Protein AF-A0AAU5IY25-F1 (afdb_monomer_lite)

Radius of gyration: 36.84 Å; chains: 1; bounding box: 106×82×82 Å

pLDDT: mean 76.7, std 17.57, range [37.53, 97.38]

Secondary structure (DSSP, 8-state):
-HHHHHHHHHHHHHHHHHHHHHHHHHHHHHHH-HHHHHHHHIIIIIHHHHHHHHHHHHHHTTPPPPHHHHHHHHHHHHHHHHHHHHH-SSHHHHHHHHHHHHHHHHHHHHHHHHHHHHHHHHHS--HHHHHHHHHHHHHHHHHHHHHHH-S-HHHHHHHHHHHHHHHTTTTTT-HHHHHHHHHHHHHHHHHHHHHHHHHHHHS--------------PPPPPPTTSS-S-------PPPPTT------------------------------PPPHHHHHHHHHHTT---HHHHHHHHHHHHT--TT-HHHHHHHHHHHHHHHHHHHHHHTS------

Sequence (338 aa):
MQRGVLITAIVPMIAVGAAGGVGTYTNISGKYGSGTAVGALAAGEGATAVLALVLLVTTLLGQSAPLLVRAGLWALPAAAAAMGATAATGIGQALVYGLTPMAITASAEGIAFLSRRVVIHQEGRDVEAEARSAAIVRDLAYHQARAASHPDKKVRARSVKKSWKLARHVGTGDVRLGADLMDIQRERIGAGANAALSQMFGGTSDLPALTSATTRPALPAASADDVMDSRAQESTIPADGNGRPTDTGSDQAEEGQNIRPDLQVVRTEPKKKRSMRADVFGMVADGVQDVRTVLDAIATRHNRDVDDPATKSTVTKYFREAKADAQQTESAPVGQYL

Foldseek 3Di:
DVVVVVCVVVVVVVVVLVVVLVVQQVVCCVPPNNVVSVVVSCVQVVQLVVLLVQLLVCLLVLHARDPVSLVCNPVSLQVQLVVQLVPDPDDVSNCCRNVVSVVSSVVSVVSSVVSNVVCCVVVVDRSNVVVVLVVLVVLLVVLVVCLVPPPDPVSNVVSVVVNVVSVVCRCPPPPVVVVVVVVVVVVVVVVVVVVVVCVVPPPDDDDPPPPPPPDDDDDPDDPPPPPPPPPDPPDPDDDDPDDDDDDDPPDDDDDDDPPDPDDDPPDDPPDPQDDLLVQLLVCVVVPDPDLLVSLVVSCVSVVHDSPDPVSSVVSVVSNVVSVVVVVVVVPPPPPPPD

Structure (mmCIF, N/CA/C/O backbone):
data_AF-A0AAU5IY25-F1
#
_entry.id   AF-A0AAU5IY25-F1
#
loop_
_atom_site.group_PDB
_atom_site.id
_atom_site.type_symbol
_atom_site.label_atom_id
_atom_site.label_alt_id
_atom_site.label_comp_id
_atom_site.label_asym_id
_atom_site.label_entity_id
_atom_site.label_seq_id
_atom_site.pdbx_PDB_ins_code
_atom_site.Cartn_x
_atom_site.Cartn_y
_atom_site.Cartn_z
_atom_site.occupancy
_atom_site.B_iso_or_equiv
_atom_site.auth_seq_id
_atom_site.auth_comp_id
_atom_site.auth_asym_id
_atom_site.auth_atom_id
_atom_site.pdbx_PDB_model_num
ATOM 1 N N . MET A 1 1 ? -3.926 -33.313 11.690 1.00 58.88 1 MET A N 1
ATOM 2 C CA . MET A 1 1 ? -3.293 -32.350 12.625 1.00 58.88 1 MET A CA 1
ATOM 3 C C . MET A 1 1 ? -3.666 -30.894 12.339 1.00 58.88 1 MET A C 1
ATOM 5 O O . MET A 1 1 ? -4.105 -30.221 13.258 1.00 58.88 1 MET A O 1
ATOM 9 N N . GLN A 1 2 ? -3.588 -30.416 11.093 1.00 59.59 2 GLN A N 1
ATOM 10 C CA . GLN A 1 2 ? -3.816 -29.004 10.724 1.00 59.59 2 GLN A CA 1
ATOM 11 C C . GLN A 1 2 ? -5.181 -28.419 11.154 1.00 59.59 2 GLN A C 1
ATOM 13 O O . GLN A 1 2 ? -5.226 -27.339 11.730 1.00 59.59 2 GLN A O 1
ATOM 18 N N . ARG A 1 3 ? -6.288 -29.157 10.963 1.00 67.38 3 ARG A N 1
ATOM 19 C CA . ARG A 1 3 ? -7.634 -28.732 11.412 1.00 67.38 3 ARG A CA 1
ATOM 20 C C . ARG A 1 3 ? -7.738 -28.574 12.933 1.00 67.38 3 ARG A C 1
ATOM 22 O O . ARG A 1 3 ? -8.387 -27.650 13.399 1.00 67.38 3 ARG A O 1
ATOM 29 N N . GLY A 1 4 ? -7.073 -29.447 13.693 1.00 69.44 4 GLY A N 1
ATOM 30 C CA . GLY A 1 4 ? -7.058 -29.383 15.157 1.00 69.44 4 GLY A CA 1
ATOM 31 C C . GLY A 1 4 ? -6.351 -28.129 15.665 1.00 69.44 4 GLY A C 1
ATOM 32 O O . GLY A 1 4 ? -6.899 -27.444 16.516 1.00 69.44 4 GLY A O 1
ATOM 33 N N . VAL A 1 5 ? -5.200 -27.789 15.070 1.00 70.06 5 VAL A N 1
ATOM 34 C CA . VAL A 1 5 ? -4.442 -26.560 15.375 1.00 70.06 5 VAL A CA 1
ATOM 35 C C . VAL A 1 5 ? -5.239 -25.303 15.015 1.00 70.06 5 VAL A C 1
ATOM 37 O O . VAL A 1 5 ? -5.218 -24.323 15.753 1.00 70.06 5 VAL A O 1
ATOM 40 N N . LEU A 1 6 ? -5.970 -25.330 13.896 1.00 66.69 6 LEU A N 1
ATOM 41 C CA . LEU A 1 6 ? -6.803 -24.201 13.485 1.00 66.69 6 LEU A CA 1
ATOM 42 C C . LEU A 1 6 ? -7.942 -23.955 14.484 1.00 66.69 6 LEU A C 1
ATOM 44 O O . LEU A 1 6 ? -8.176 -22.824 14.894 1.00 66.69 6 LEU A O 1
ATOM 48 N N . ILE A 1 7 ? -8.623 -25.022 14.911 1.00 73.81 7 ILE A N 1
ATOM 49 C CA . ILE A 1 7 ? -9.723 -24.936 15.878 1.00 73.81 7 ILE A CA 1
ATOM 50 C C . ILE A 1 7 ? -9.210 -24.443 17.235 1.00 73.81 7 ILE A C 1
ATOM 52 O O . ILE A 1 7 ? -9.799 -23.525 17.803 1.00 73.81 7 ILE A O 1
ATOM 56 N N . THR A 1 8 ? -8.094 -24.982 17.740 1.00 75.44 8 THR A N 1
ATOM 57 C CA . THR A 1 8 ? -7.518 -24.522 19.016 1.00 75.44 8 THR A CA 1
ATOM 58 C C . THR A 1 8 ? -6.997 -23.088 18.964 1.00 75.44 8 THR A C 1
ATOM 60 O O . THR A 1 8 ? -6.958 -22.444 20.006 1.00 75.44 8 THR A O 1
ATOM 63 N N . ALA A 1 9 ? -6.646 -22.559 17.788 1.00 68.56 9 ALA A N 1
ATOM 64 C CA . ALA A 1 9 ? -6.284 -21.151 17.620 1.00 68.56 9 ALA A CA 1
ATOM 65 C C . ALA A 1 9 ? -7.509 -20.221 17.519 1.00 68.56 9 ALA A C 1
ATOM 67 O O . ALA A 1 9 ? -7.498 -19.124 18.074 1.00 68.56 9 ALA A O 1
ATOM 68 N N . ILE A 1 10 ? -8.575 -20.651 16.836 1.00 70.44 10 ILE A N 1
ATOM 69 C CA . ILE A 1 10 ? -9.764 -19.822 16.578 1.00 70.44 10 ILE A CA 1
ATOM 70 C C . ILE A 1 10 ? -10.656 -19.702 17.818 1.00 70.44 10 ILE A C 1
ATOM 72 O O . ILE A 1 10 ? -11.161 -18.618 18.111 1.00 70.44 10 ILE A O 1
ATOM 76 N N . VAL A 1 11 ? -10.851 -20.793 18.564 1.00 76.19 11 VAL A N 1
ATOM 77 C CA . VAL A 1 11 ? -11.785 -20.829 19.704 1.00 76.19 11 VAL A CA 1
ATOM 78 C C . VAL A 1 11 ? -11.451 -19.787 20.787 1.00 76.19 11 VAL A C 1
ATOM 80 O O . VAL A 1 11 ? -12.356 -19.037 21.159 1.00 76.19 11 VAL A O 1
ATOM 83 N N . PRO A 1 12 ? -10.195 -19.650 21.262 1.00 76.38 12 PRO A N 1
ATOM 84 C CA . PRO A 1 12 ? -9.836 -18.604 22.221 1.00 76.38 12 PRO A CA 1
ATOM 85 C C . PRO A 1 12 ? -10.102 -17.197 21.683 1.00 76.38 12 PRO A C 1
ATOM 87 O O . PRO A 1 12 ? -10.514 -16.315 22.428 1.00 76.38 12 PRO A O 1
ATOM 90 N N . MET A 1 13 ? -9.911 -16.991 20.380 1.00 70.69 13 MET A N 1
ATOM 91 C CA . MET A 1 13 ? -10.095 -15.692 19.743 1.00 70.69 13 MET A CA 1
ATOM 92 C C . MET A 1 13 ? -11.564 -15.273 19.693 1.00 70.69 13 MET A C 1
ATOM 94 O O . MET A 1 13 ? -11.893 -14.137 20.030 1.00 70.69 13 MET A O 1
ATOM 98 N N . ILE A 1 14 ? -12.451 -16.211 19.346 1.00 75.31 14 ILE A N 1
ATOM 99 C CA . ILE A 1 14 ? -13.902 -15.996 19.397 1.00 75.31 14 ILE A CA 1
ATOM 100 C C . ILE A 1 14 ? -14.346 -15.739 20.840 1.00 75.31 14 ILE A C 1
ATOM 102 O O . ILE A 1 14 ? -15.120 -14.817 21.083 1.00 75.31 14 ILE A O 1
ATOM 106 N N . ALA A 1 15 ? -13.833 -16.514 21.801 1.00 74.06 15 ALA A N 1
ATOM 107 C CA . ALA A 1 15 ? -14.181 -16.356 23.211 1.00 74.06 15 ALA A CA 1
ATOM 108 C C . ALA A 1 15 ? -13.780 -14.976 23.757 1.00 74.06 15 ALA A C 1
ATOM 110 O O . ALA A 1 15 ? -14.588 -14.316 24.407 1.00 74.06 15 ALA A O 1
ATOM 111 N N . VAL A 1 16 ? -12.565 -14.510 23.450 1.00 76.50 16 VAL A N 1
ATOM 112 C CA . VAL A 1 16 ? -12.088 -13.177 23.851 1.00 76.50 16 VAL A CA 1
ATOM 113 C C . VAL A 1 16 ? -12.892 -12.073 23.164 1.00 76.50 16 VAL A C 1
ATOM 115 O O . VAL A 1 16 ? -13.282 -11.118 23.830 1.00 76.50 16 VAL A O 1
ATOM 118 N N . GLY A 1 17 ? -13.195 -12.211 21.868 1.00 72.69 17 GLY A N 1
ATOM 119 C CA . GLY A 1 17 ? -14.029 -11.247 21.143 1.00 72.69 17 GLY A CA 1
ATOM 120 C C . GLY A 1 17 ? -15.443 -11.137 21.722 1.00 72.69 17 GLY A C 1
ATOM 121 O O . GLY A 1 17 ? -15.928 -10.035 21.963 1.00 72.69 17 GLY A O 1
ATOM 122 N N . ALA A 1 18 ? -16.080 -12.272 22.023 1.00 75.56 18 ALA A N 1
ATOM 123 C CA . ALA A 1 18 ? -17.404 -12.309 22.639 1.00 75.56 18 ALA A CA 1
ATOM 124 C C . ALA A 1 18 ? -17.397 -11.717 24.058 1.00 75.56 18 ALA A C 1
ATOM 126 O O . ALA A 1 18 ? -18.268 -10.917 24.397 1.00 75.56 18 ALA A O 1
ATOM 127 N N . ALA A 1 19 ? -16.397 -12.062 24.876 1.00 76.75 19 ALA A N 1
ATOM 128 C CA . ALA A 1 19 ? -16.239 -11.492 26.212 1.00 76.75 19 ALA A CA 1
ATOM 129 C C . ALA A 1 19 ? -16.008 -9.970 26.163 1.00 76.75 19 ALA A C 1
ATOM 131 O O . ALA A 1 19 ? -16.598 -9.236 26.956 1.00 76.75 19 ALA A O 1
ATOM 132 N N . GLY A 1 20 ? -15.206 -9.497 25.202 1.00 74.25 20 GLY A N 1
ATOM 133 C CA . GLY A 1 20 ? -14.983 -8.075 24.943 1.00 74.25 20 GLY A CA 1
ATOM 134 C C . GLY A 1 20 ? -16.279 -7.341 24.603 1.00 74.25 20 GLY A C 1
ATOM 135 O O . GLY A 1 20 ? -16.617 -6.373 25.280 1.00 74.25 20 GLY A O 1
ATOM 136 N N . GLY A 1 21 ? -17.059 -7.863 23.651 1.00 75.44 21 GLY A N 1
ATOM 137 C CA . GLY A 1 21 ? -18.325 -7.245 23.246 1.00 75.44 21 GLY A CA 1
ATOM 138 C C . GLY A 1 21 ? -19.373 -7.204 24.360 1.00 75.44 21 GLY A C 1
ATOM 139 O O . GLY A 1 21 ? -20.069 -6.201 24.525 1.00 75.44 21 GLY A O 1
ATOM 140 N N . VAL A 1 22 ? -19.442 -8.244 25.200 1.00 78.81 22 VAL A N 1
ATOM 141 C CA . VAL A 1 22 ? -20.283 -8.235 26.411 1.00 78.81 22 VAL A CA 1
ATOM 142 C C . VAL A 1 22 ? -19.804 -7.170 27.406 1.00 78.81 22 VAL A C 1
ATOM 144 O O . VAL A 1 22 ? -20.620 -6.445 27.982 1.00 78.81 22 VAL A O 1
ATOM 147 N N . GLY A 1 23 ? -18.490 -7.026 27.588 1.00 76.06 23 GLY A N 1
ATOM 148 C CA . GLY A 1 23 ? -17.895 -5.987 28.432 1.00 76.06 23 GLY A CA 1
ATOM 149 C C . GLY A 1 23 ? -18.220 -4.570 27.951 1.00 76.06 23 GLY A C 1
ATOM 150 O O . GLY A 1 23 ? -18.659 -3.729 28.737 1.00 76.06 23 GLY A O 1
ATOM 151 N N . THR A 1 24 ? -18.079 -4.307 26.653 1.00 76.19 24 THR A N 1
ATOM 152 C CA . THR A 1 24 ? -18.404 -3.006 26.054 1.00 76.19 24 THR A CA 1
ATOM 153 C C . THR A 1 24 ? -19.899 -2.709 26.153 1.00 76.19 24 THR A C 1
ATOM 155 O O . THR A 1 24 ? -20.285 -1.618 26.579 1.00 76.19 24 THR A O 1
ATOM 158 N N . TYR A 1 25 ? -20.754 -3.690 25.848 1.00 79.62 25 TYR A N 1
ATOM 159 C CA . TYR A 1 25 ? -22.204 -3.545 25.970 1.00 79.62 25 TYR A CA 1
ATOM 160 C C . TYR A 1 25 ? -22.625 -3.189 27.397 1.00 79.62 25 TYR A C 1
ATOM 162 O O . TYR A 1 25 ? -23.344 -2.212 27.603 1.00 79.62 25 TYR A O 1
ATOM 170 N N . THR A 1 26 ? -22.152 -3.944 28.392 1.00 78.12 26 THR A N 1
ATOM 171 C CA . THR A 1 26 ? -22.517 -3.720 29.800 1.00 78.12 26 THR A CA 1
ATOM 172 C C . THR A 1 26 ? -22.075 -2.338 30.285 1.00 78.12 26 THR A C 1
ATOM 174 O O . THR A 1 26 ? -22.875 -1.629 30.897 1.00 78.12 26 THR A O 1
ATOM 177 N N . ASN A 1 27 ? -20.871 -1.891 29.917 1.00 78.12 27 ASN A N 1
ATOM 178 C CA . ASN A 1 27 ? -20.345 -0.573 30.286 1.00 78.12 27 ASN A CA 1
ATOM 179 C C . ASN A 1 27 ? -21.145 0.585 29.653 1.00 78.12 27 ASN A C 1
ATOM 181 O O . ASN A 1 27 ? -21.552 1.518 30.349 1.00 78.12 27 ASN A O 1
ATOM 185 N N . ILE A 1 28 ? -21.454 0.507 28.352 1.00 76.00 28 ILE A N 1
ATOM 186 C CA . ILE A 1 28 ? -22.240 1.548 27.669 1.00 76.00 28 ILE A CA 1
ATOM 187 C C . ILE A 1 28 ? -23.697 1.527 28.146 1.00 76.00 28 ILE A C 1
ATOM 189 O O . ILE A 1 28 ? -24.276 2.587 28.388 1.00 76.00 28 ILE A O 1
ATOM 193 N N . SER A 1 29 ? -24.279 0.341 28.345 1.00 78.62 29 SER A N 1
ATOM 194 C CA . SER A 1 29 ? -25.670 0.202 28.795 1.00 78.62 29 SER A CA 1
ATOM 195 C C . SER A 1 29 ? -25.893 0.794 30.185 1.00 78.62 29 SER A C 1
ATOM 197 O O . SER A 1 29 ? -26.939 1.396 30.421 1.00 78.62 29 SER A O 1
ATOM 199 N N . GLY A 1 30 ? -24.889 0.706 31.067 1.00 75.88 30 GLY A N 1
ATOM 200 C CA . GLY A 1 30 ? -24.940 1.277 32.411 1.00 75.88 30 GLY A CA 1
ATOM 201 C C . GLY A 1 30 ? -24.946 2.808 32.428 1.00 75.88 30 GLY A C 1
ATOM 202 O O . GLY A 1 30 ? -25.475 3.397 33.366 1.00 75.88 30 GLY A O 1
ATOM 203 N N . LYS A 1 31 ? -24.396 3.463 31.395 1.00 77.00 31 LYS A N 1
ATOM 204 C CA . LYS A 1 31 ? -24.348 4.934 31.289 1.00 77.00 31 LYS A CA 1
ATOM 205 C C . LYS A 1 31 ? -25.409 5.542 30.372 1.00 77.00 31 LYS A C 1
ATOM 207 O O . LYS A 1 31 ? -25.887 6.632 30.661 1.00 77.00 31 LYS A O 1
ATOM 212 N N . TYR A 1 32 ? -25.743 4.882 29.264 1.00 75.38 32 TYR A N 1
ATOM 213 C CA . TYR A 1 32 ? -26.513 5.481 28.162 1.00 75.38 32 TYR A CA 1
ATOM 214 C C . TYR A 1 32 ? -27.776 4.690 27.781 1.00 75.38 32 TYR A C 1
ATOM 216 O O . TYR A 1 32 ? -28.452 5.038 26.810 1.00 75.38 32 TYR A O 1
ATOM 224 N N . GLY A 1 33 ? -28.103 3.635 28.535 1.00 80.69 33 GLY A N 1
ATOM 225 C CA . GLY A 1 33 ? -29.231 2.744 28.266 1.00 80.69 33 GLY A CA 1
ATOM 226 C C . GLY A 1 33 ? -28.919 1.658 27.229 1.00 80.69 33 GLY A C 1
ATOM 227 O O . GLY A 1 33 ? -27.987 1.764 26.430 1.00 80.69 33 GLY A O 1
ATOM 228 N N . SER A 1 34 ? -29.711 0.583 27.241 1.00 79.94 34 SER A N 1
ATOM 229 C CA . SER A 1 34 ? -29.483 -0.617 26.418 1.00 79.94 34 SER A CA 1
ATOM 230 C C . SER A 1 34 ? -29.566 -0.354 24.910 1.00 79.94 34 SER A C 1
ATOM 232 O O . SER A 1 34 ? -28.731 -0.855 24.163 1.00 79.94 34 SER A O 1
ATOM 234 N N . GLY A 1 35 ? -30.516 0.469 24.451 1.00 75.12 35 GLY A N 1
ATOM 235 C CA . GLY A 1 35 ? -30.689 0.781 23.024 1.00 75.12 35 GLY A CA 1
ATOM 236 C C . GLY A 1 35 ? -29.485 1.509 22.417 1.00 75.12 35 GLY A C 1
ATOM 237 O O . GLY A 1 35 ? -28.967 1.106 21.375 1.00 75.12 35 GLY A O 1
ATOM 238 N N . THR A 1 36 ? -28.978 2.530 23.113 1.00 76.88 36 THR A N 1
ATOM 239 C CA . THR A 1 36 ? -27.772 3.272 22.712 1.00 76.88 36 THR A CA 1
ATOM 240 C C . THR A 1 36 ? -26.532 2.378 22.745 1.00 76.88 36 THR A C 1
ATOM 242 O O . THR A 1 36 ? -25.662 2.496 21.885 1.00 76.88 36 THR A O 1
ATOM 245 N N . ALA A 1 37 ? -26.466 1.444 23.700 1.00 74.56 37 ALA A N 1
ATOM 246 C CA . ALA A 1 37 ? -25.364 0.498 23.822 1.00 74.56 37 ALA A CA 1
ATOM 247 C C . ALA A 1 37 ? -25.287 -0.488 22.654 1.00 74.56 37 ALA A C 1
ATOM 249 O O . ALA A 1 37 ? -24.200 -0.687 22.119 1.00 74.56 37 ALA A O 1
ATOM 250 N N . VAL A 1 38 ? -26.417 -1.052 22.209 1.00 77.50 38 VAL A N 1
ATOM 251 C CA . VAL A 1 38 ? -26.437 -1.922 21.019 1.00 77.50 38 VAL A CA 1
ATOM 252 C C . VAL A 1 38 ? -26.007 -1.144 19.775 1.00 77.50 38 VAL A C 1
ATOM 254 O O . VAL A 1 38 ? -25.172 -1.630 19.015 1.00 77.50 38 VAL A O 1
ATOM 257 N N . GLY A 1 39 ? -26.531 0.071 19.580 1.00 74.50 39 GLY A N 1
ATOM 258 C CA . GLY A 1 39 ? -26.186 0.907 18.427 1.00 74.50 39 GLY A CA 1
ATOM 259 C C . GLY A 1 39 ? -24.704 1.288 18.388 1.00 74.50 39 GLY A C 1
ATOM 260 O O . GLY A 1 39 ? -24.056 1.148 17.352 1.00 74.50 39 GLY A O 1
ATOM 261 N N . ALA A 1 40 ? -24.143 1.704 19.526 1.00 76.19 40 ALA A N 1
ATOM 262 C CA . ALA A 1 40 ? -22.728 2.053 19.642 1.00 76.19 40 ALA A CA 1
ATOM 263 C C . ALA A 1 40 ? -21.808 0.834 19.455 1.00 76.19 40 ALA A C 1
ATOM 265 O O . ALA A 1 40 ? -20.794 0.931 18.763 1.00 76.19 40 ALA A O 1
ATOM 266 N N . LEU A 1 41 ? -22.180 -0.322 20.017 1.00 77.25 41 LEU A N 1
ATOM 267 C CA . LEU A 1 41 ? -21.442 -1.576 19.856 1.00 77.25 41 LEU A CA 1
ATOM 268 C C . LEU A 1 41 ? -21.439 -2.038 18.393 1.00 77.25 41 LEU A C 1
ATOM 270 O O . LEU A 1 41 ? -20.386 -2.353 17.841 1.00 77.25 41 LEU A O 1
ATOM 274 N N . ALA A 1 42 ? -22.606 -2.029 17.745 1.00 74.94 42 ALA A N 1
ATOM 275 C CA . ALA A 1 42 ? -22.743 -2.413 16.345 1.00 74.94 42 ALA A CA 1
ATOM 276 C C . ALA A 1 42 ? -21.957 -1.473 15.415 1.00 74.94 42 ALA A C 1
ATOM 278 O O . ALA A 1 42 ? -21.282 -1.937 14.497 1.00 74.94 42 ALA A O 1
ATOM 279 N N . ALA A 1 43 ? -21.992 -0.162 15.671 1.00 76.75 43 ALA A N 1
ATOM 280 C CA . ALA A 1 43 ? -21.262 0.818 14.871 1.00 76.75 43 ALA A CA 1
ATOM 281 C C . ALA A 1 43 ? -19.738 0.758 15.081 1.00 76.75 43 ALA A C 1
ATOM 283 O O . ALA A 1 43 ? -18.990 0.932 14.123 1.00 76.75 43 ALA A O 1
ATOM 284 N N . GLY A 1 44 ? -19.263 0.514 16.307 1.00 72.25 44 GLY A N 1
ATOM 285 C CA . GLY A 1 44 ? -17.831 0.473 16.619 1.00 72.25 44 GLY A CA 1
ATOM 286 C C . GLY A 1 44 ? -17.200 -0.902 16.386 1.00 72.25 44 GLY A C 1
ATOM 287 O O . GLY A 1 44 ? -16.369 -1.093 15.492 1.00 72.25 44 GLY A O 1
ATOM 288 N N . GLU A 1 45 ? -17.598 -1.878 17.200 1.00 79.06 45 GLU A N 1
ATOM 289 C CA . GLU A 1 45 ? -17.037 -3.233 17.179 1.00 79.06 45 GLU A CA 1
ATOM 290 C C . GLU A 1 45 ? -17.581 -4.052 16.006 1.00 79.06 45 GLU A C 1
ATOM 292 O O . GLU A 1 45 ? -16.838 -4.790 15.363 1.00 79.06 45 GLU A O 1
ATOM 297 N N . GLY A 1 46 ? -18.859 -3.872 15.657 1.00 77.50 46 GLY A N 1
ATOM 298 C CA . GLY A 1 46 ? -19.454 -4.546 14.502 1.00 77.50 46 GLY A CA 1
ATOM 299 C C . GLY A 1 46 ? -18.784 -4.146 13.185 1.00 77.50 46 GLY A C 1
ATOM 300 O O . GLY A 1 46 ? -18.406 -5.013 12.400 1.00 77.50 46 GLY A O 1
ATOM 301 N N . ALA A 1 47 ? -18.548 -2.850 12.958 1.00 81.12 47 ALA A N 1
ATOM 302 C CA . ALA A 1 47 ? -17.877 -2.379 11.745 1.00 81.12 47 ALA A CA 1
ATOM 303 C C . ALA A 1 47 ? -16.432 -2.898 11.632 1.00 81.12 47 ALA A C 1
ATOM 305 O O . ALA A 1 47 ? -16.010 -3.339 10.563 1.00 81.12 47 ALA A O 1
ATOM 306 N N . THR A 1 48 ? -15.678 -2.898 12.734 1.00 82.44 48 THR A N 1
ATOM 307 C CA . THR A 1 48 ? -14.301 -3.424 12.761 1.00 82.44 48 THR A CA 1
ATOM 308 C C . THR A 1 48 ? -14.258 -4.937 12.564 1.00 82.44 48 THR A C 1
ATOM 310 O O . THR A 1 48 ? -13.426 -5.418 11.793 1.00 82.44 48 THR A O 1
ATOM 313 N N . ALA A 1 49 ? -15.190 -5.683 13.163 1.00 81.19 49 ALA A N 1
ATOM 314 C CA . ALA A 1 49 ? -15.339 -7.119 12.942 1.00 81.19 49 ALA A CA 1
ATOM 315 C C . ALA A 1 49 ? -15.681 -7.444 11.480 1.00 81.19 49 ALA A C 1
ATOM 317 O O . ALA A 1 49 ? -15.083 -8.349 10.899 1.00 81.19 49 ALA A O 1
ATOM 318 N N . VAL A 1 50 ? -16.585 -6.682 10.854 1.00 83.19 50 VAL A N 1
ATOM 319 C CA . VAL A 1 50 ? -16.926 -6.849 9.433 1.00 83.19 50 VAL A CA 1
ATOM 320 C C . VAL A 1 50 ? -15.710 -6.582 8.547 1.00 83.19 50 VAL A C 1
ATOM 322 O O . VAL A 1 50 ? -15.415 -7.391 7.671 1.00 83.19 50 VAL A O 1
ATOM 325 N N . LEU A 1 51 ? -14.955 -5.504 8.786 1.00 83.75 51 LEU A N 1
ATOM 326 C CA . LEU A 1 51 ? -13.732 -5.228 8.021 1.00 83.75 51 LEU A CA 1
ATOM 327 C C . LEU A 1 51 ? -12.675 -6.324 8.200 1.00 83.75 51 LEU A C 1
ATOM 329 O O . LEU A 1 51 ? -12.043 -6.725 7.222 1.00 83.75 51 LEU A O 1
ATOM 333 N N . ALA A 1 52 ? -12.506 -6.840 9.420 1.00 83.31 52 ALA A N 1
ATOM 334 C CA . ALA A 1 52 ? -11.596 -7.947 9.698 1.00 83.31 52 ALA A CA 1
ATOM 335 C C . ALA A 1 52 ? -12.034 -9.239 8.987 1.00 83.31 52 ALA A C 1
ATOM 337 O O . ALA A 1 52 ? -11.200 -9.932 8.407 1.00 83.31 52 ALA A O 1
ATOM 338 N N . LEU A 1 53 ? -13.338 -9.538 8.971 1.00 82.69 53 LEU A N 1
ATOM 339 C CA . LEU A 1 53 ? -13.896 -10.685 8.257 1.00 82.69 53 LEU A CA 1
ATOM 340 C C . LEU A 1 53 ? -13.689 -10.548 6.745 1.00 82.69 53 LEU A C 1
ATOM 342 O O . LEU A 1 53 ? -13.249 -11.494 6.103 1.00 82.69 53 LEU A O 1
ATOM 346 N N . VAL A 1 54 ? -13.956 -9.372 6.173 1.00 84.50 54 VAL A N 1
ATOM 347 C CA . VAL A 1 54 ? -13.723 -9.106 4.745 1.00 84.50 54 VAL A CA 1
ATOM 348 C C . VAL A 1 54 ? -12.241 -9.269 4.406 1.00 84.50 54 VAL A C 1
ATOM 350 O O . VAL A 1 54 ? -11.909 -9.911 3.409 1.00 84.50 54 VAL A O 1
ATOM 353 N N . LEU A 1 55 ? -11.338 -8.749 5.243 1.00 83.38 55 LEU A N 1
ATOM 354 C CA . LEU A 1 55 ? -9.896 -8.938 5.076 1.00 83.38 55 LEU A CA 1
ATOM 355 C C . LEU A 1 55 ? -9.516 -10.425 5.113 1.00 83.38 55 LEU A C 1
ATOM 357 O O . LEU A 1 55 ? -8.766 -10.893 4.258 1.00 83.38 55 LEU A O 1
ATOM 361 N N . LEU A 1 56 ? -10.054 -11.181 6.069 1.00 80.94 56 LEU A N 1
ATOM 362 C CA . LEU A 1 56 ? -9.803 -12.614 6.195 1.00 80.94 56 LEU A CA 1
ATOM 363 C C . LEU A 1 56 ? -10.328 -13.394 4.982 1.00 80.94 56 LEU A C 1
ATOM 365 O O . LEU A 1 56 ? -9.583 -14.164 4.385 1.00 80.94 56 LEU A O 1
ATOM 369 N N . VAL A 1 57 ? -11.585 -13.178 4.593 1.00 78.88 57 VAL A N 1
ATOM 370 C CA . VAL A 1 57 ? -12.224 -13.870 3.465 1.00 78.88 57 VAL A CA 1
ATOM 371 C C . VAL A 1 57 ? -11.501 -13.556 2.162 1.00 78.88 57 VAL A C 1
ATOM 373 O O . VAL A 1 57 ? -11.173 -14.478 1.425 1.00 78.88 57 VAL A O 1
ATOM 376 N N . THR A 1 58 ? -11.178 -12.288 1.893 1.00 81.31 58 THR A N 1
ATOM 377 C CA . THR A 1 58 ? -10.405 -11.923 0.692 1.00 81.31 58 THR A CA 1
ATOM 378 C C . THR A 1 58 ? -9.027 -12.578 0.691 1.00 81.31 58 THR A C 1
ATOM 380 O O . THR A 1 58 ? -8.612 -13.095 -0.339 1.00 81.31 58 THR A O 1
ATOM 383 N N . THR A 1 59 ? -8.364 -12.664 1.847 1.00 81.69 59 THR A N 1
ATOM 384 C CA . THR A 1 59 ? -7.081 -13.372 1.976 1.00 81.69 59 THR A CA 1
ATOM 385 C C . THR A 1 59 ? -7.220 -14.866 1.672 1.00 81.69 59 THR A C 1
ATOM 387 O O . THR A 1 59 ? -6.393 -15.422 0.955 1.00 81.69 59 THR A O 1
ATOM 390 N N . LEU A 1 60 ? -8.267 -15.515 2.190 1.00 76.62 60 LEU A N 1
ATOM 391 C CA . LEU A 1 60 ? -8.535 -16.939 1.963 1.00 76.62 60 LEU A CA 1
ATOM 392 C C . LEU A 1 60 ? -8.974 -17.246 0.527 1.00 76.62 60 LEU A C 1
ATOM 394 O O . LEU A 1 60 ? -8.695 -18.331 0.036 1.00 76.62 60 LEU A O 1
ATOM 398 N N . LEU A 1 61 ? -9.627 -16.299 -0.148 1.00 78.75 61 LEU A N 1
ATOM 399 C CA . LEU A 1 61 ? -9.978 -16.391 -1.569 1.00 78.75 61 LEU A CA 1
ATOM 400 C C . LEU A 1 61 ? -8.800 -16.057 -2.498 1.00 78.75 61 LE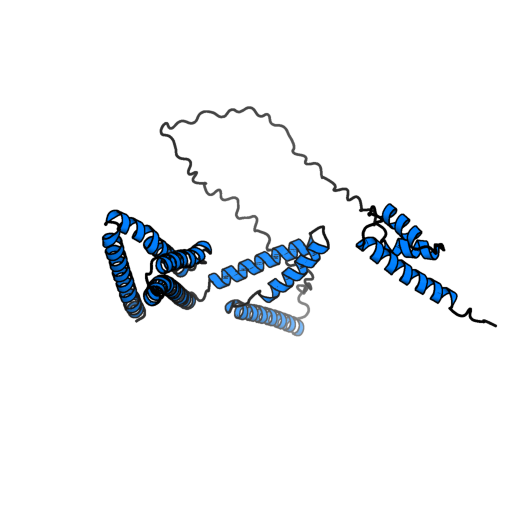U A C 1
ATOM 402 O O . LEU A 1 61 ? -8.990 -15.972 -3.710 1.00 78.75 61 LEU A O 1
ATOM 406 N N . GLY A 1 62 ? -7.610 -15.792 -1.948 1.00 73.50 62 GLY A N 1
ATOM 407 C CA . GLY A 1 62 ? -6.452 -15.374 -2.730 1.00 73.50 62 GLY A CA 1
ATOM 408 C C . GLY A 1 62 ? -6.671 -14.034 -3.436 1.00 73.50 62 GLY A C 1
ATOM 409 O O . GLY A 1 62 ? -6.101 -13.793 -4.487 1.00 73.50 62 GLY A O 1
ATOM 410 N N . GLN A 1 63 ? -7.514 -13.146 -2.917 1.00 81.06 63 GLN A N 1
ATOM 411 C CA . GLN A 1 63 ? -7.746 -11.822 -3.493 1.00 81.06 63 GLN A CA 1
ATOM 412 C C . GLN A 1 63 ? -6.883 -10.770 -2.795 1.00 81.06 63 GLN A C 1
ATOM 414 O O . GLN A 1 63 ? -6.618 -10.840 -1.594 1.00 81.06 63 GLN A O 1
ATOM 419 N N . SER A 1 64 ? -6.459 -9.743 -3.537 1.00 78.44 64 SER A N 1
ATOM 420 C CA . SER A 1 64 ? -5.767 -8.607 -2.928 1.00 78.44 64 SER A CA 1
ATOM 421 C C . SER A 1 64 ? -6.719 -7.852 -2.000 1.00 78.44 64 SER A C 1
ATOM 423 O O . SER A 1 64 ? -7.761 -7.368 -2.448 1.00 78.44 64 SER A O 1
ATOM 425 N N . ALA A 1 65 ? -6.337 -7.704 -0.733 1.00 76.81 65 ALA A N 1
ATOM 426 C CA . ALA A 1 65 ? -7.109 -6.951 0.245 1.00 76.81 65 ALA A CA 1
ATOM 427 C C . ALA A 1 65 ? -7.351 -5.501 -0.231 1.00 76.81 65 ALA A C 1
ATOM 429 O O . ALA A 1 65 ? -6.381 -4.788 -0.524 1.00 76.81 65 ALA A O 1
ATOM 430 N N . PRO A 1 66 ? -8.608 -5.019 -0.284 1.00 82.38 66 PRO A N 1
ATOM 431 C CA . PRO A 1 66 ? -8.895 -3.647 -0.686 1.00 82.38 66 PRO A CA 1
ATOM 432 C C . PRO A 1 66 ? -8.226 -2.641 0.257 1.00 82.38 66 PRO A C 1
ATOM 434 O O . PRO A 1 66 ? -8.322 -2.760 1.481 1.00 82.38 66 PRO A O 1
ATOM 437 N N . LEU A 1 67 ? -7.600 -1.597 -0.298 1.00 85.19 67 LEU A N 1
ATOM 438 C CA . LEU A 1 67 ? -6.943 -0.550 0.501 1.00 85.19 67 LEU A CA 1
ATOM 439 C C . LEU A 1 67 ? -7.904 0.118 1.493 1.00 85.19 67 LEU A C 1
ATOM 441 O O . LEU A 1 67 ? -7.506 0.421 2.613 1.00 85.19 67 LEU A O 1
ATOM 445 N N . LEU A 1 68 ? -9.170 0.293 1.102 1.00 85.62 68 LEU A N 1
ATOM 446 C CA . LEU A 1 68 ? -10.212 0.853 1.966 1.00 85.62 68 LEU A CA 1
ATOM 447 C C . LEU A 1 68 ? -10.471 -0.010 3.204 1.00 85.62 68 LEU A C 1
ATOM 449 O O . LEU A 1 68 ? -10.652 0.532 4.289 1.00 85.62 68 LEU A O 1
ATOM 453 N N . VAL A 1 69 ? -10.434 -1.339 3.066 1.00 85.62 69 VAL A N 1
ATOM 454 C CA . VAL A 1 69 ? -10.632 -2.260 4.194 1.00 85.62 69 VAL A CA 1
ATOM 455 C C . VAL A 1 69 ? -9.474 -2.134 5.179 1.00 85.62 69 VAL A C 1
ATOM 457 O O . VAL A 1 69 ? -9.707 -1.995 6.376 1.00 85.62 69 VAL A O 1
ATOM 460 N N . ARG A 1 70 ? -8.228 -2.085 4.685 1.00 85.19 70 ARG A N 1
ATOM 461 C CA . ARG A 1 70 ? -7.047 -1.882 5.544 1.00 85.19 70 ARG A CA 1
ATOM 462 C C . ARG A 1 70 ? -7.060 -0.514 6.218 1.00 85.19 70 ARG A C 1
ATOM 464 O O . ARG A 1 70 ? -6.799 -0.427 7.411 1.00 85.19 70 ARG A O 1
ATOM 471 N N . ALA A 1 71 ? -7.404 0.542 5.482 1.00 87.12 71 ALA A N 1
ATOM 472 C CA . ALA A 1 71 ? -7.520 1.882 6.044 1.00 87.12 71 ALA A CA 1
ATOM 473 C C . ALA A 1 71 ? -8.593 1.935 7.141 1.00 87.12 71 ALA A C 1
ATOM 475 O O . ALA A 1 71 ? -8.334 2.465 8.217 1.00 87.12 71 ALA A O 1
ATOM 476 N N . GLY A 1 72 ? -9.763 1.334 6.907 1.00 84.88 72 GLY A N 1
ATOM 477 C CA . GLY A 1 72 ? -10.836 1.263 7.897 1.00 84.88 72 GLY A CA 1
ATOM 478 C C . GLY A 1 72 ? -10.455 0.465 9.149 1.00 84.88 72 GLY A C 1
ATOM 479 O O . GLY A 1 72 ? -10.770 0.897 10.257 1.00 84.88 72 GLY A O 1
ATOM 480 N N . LEU A 1 73 ? -9.714 -0.640 8.993 1.00 86.94 73 LEU A N 1
ATOM 481 C CA . LEU A 1 73 ? -9.253 -1.485 10.104 1.00 86.94 73 LEU A CA 1
ATOM 482 C C . LEU A 1 73 ? -8.295 -0.749 11.062 1.00 86.94 73 LEU A C 1
ATOM 484 O O . LEU A 1 73 ? -8.222 -1.086 12.243 1.00 86.94 73 LEU A O 1
ATOM 488 N N . TRP A 1 74 ? -7.595 0.274 10.568 1.00 88.75 74 TRP A N 1
ATOM 489 C CA . TRP A 1 74 ? -6.754 1.164 11.374 1.00 88.75 74 TRP A CA 1
ATOM 490 C C . TRP A 1 74 ? -7.500 2.409 11.859 1.00 88.75 74 TRP A C 1
ATOM 492 O O . TRP A 1 74 ? -7.349 2.812 13.010 1.00 88.75 74 TRP A O 1
ATOM 502 N N . ALA A 1 75 ? -8.319 3.020 11.002 1.00 88.00 75 ALA A N 1
ATOM 503 C CA . ALA A 1 75 ? -8.991 4.278 11.304 1.00 88.00 75 ALA A CA 1
ATOM 504 C C . ALA A 1 75 ? -10.061 4.131 12.394 1.00 88.00 75 ALA A C 1
ATOM 506 O O . ALA A 1 75 ? -10.131 4.975 13.285 1.00 88.00 75 ALA A O 1
ATOM 507 N N . LEU A 1 76 ? -10.872 3.066 12.354 1.00 85.94 76 LEU A N 1
ATOM 508 C CA . LEU A 1 76 ? -11.939 2.864 13.340 1.00 85.94 76 LEU A CA 1
ATOM 509 C C . LEU A 1 76 ? -11.376 2.664 14.760 1.00 85.94 76 LEU A C 1
ATOM 511 O O . LEU A 1 76 ? -11.808 3.379 15.666 1.00 85.94 76 LEU A O 1
ATOM 515 N N . PRO A 1 77 ? -10.373 1.793 14.987 1.00 84.44 77 PRO A N 1
ATOM 516 C CA . PRO A 1 77 ? -9.812 1.608 16.323 1.00 84.44 77 PRO A CA 1
ATOM 517 C C . PRO A 1 77 ? -8.982 2.800 16.788 1.00 84.44 77 PRO A C 1
ATOM 519 O O . PRO A 1 77 ? -8.998 3.106 17.975 1.00 84.44 77 PRO A O 1
ATOM 522 N N . ALA A 1 78 ? -8.337 3.536 15.877 1.00 86.94 78 ALA A N 1
ATOM 523 C CA . ALA A 1 78 ? -7.682 4.796 16.220 1.00 86.94 78 ALA A CA 1
ATOM 524 C C . ALA A 1 78 ? -8.691 5.858 16.693 1.00 86.94 78 ALA A C 1
ATOM 526 O O . ALA A 1 78 ? -8.445 6.546 17.684 1.00 86.94 78 ALA A O 1
ATOM 527 N N . ALA A 1 79 ? -9.848 5.966 16.031 1.00 85.38 79 ALA A N 1
ATOM 528 C CA . ALA A 1 79 ? -10.923 6.857 16.462 1.00 85.38 79 ALA A CA 1
ATOM 529 C C . ALA A 1 79 ? -11.493 6.433 17.826 1.00 85.38 79 ALA A C 1
ATOM 531 O O . ALA A 1 79 ? -11.685 7.275 18.704 1.00 85.38 79 ALA A O 1
ATOM 532 N N . ALA A 1 80 ? -11.701 5.129 18.036 1.00 82.38 80 ALA A N 1
ATOM 533 C CA . ALA A 1 80 ? -12.131 4.585 19.322 1.00 82.38 80 ALA A CA 1
ATOM 534 C C . ALA A 1 80 ? -11.099 4.835 20.434 1.00 82.38 80 ALA A C 1
ATOM 536 O O . ALA A 1 80 ? -11.471 5.244 21.530 1.00 82.38 80 ALA A O 1
ATOM 537 N N . ALA A 1 81 ? -9.807 4.664 20.143 1.00 85.31 81 ALA A N 1
ATOM 538 C CA . ALA A 1 81 ? -8.715 4.941 21.069 1.00 85.31 81 ALA A CA 1
ATOM 539 C C . ALA A 1 81 ? -8.659 6.425 21.456 1.00 85.31 81 ALA A C 1
ATOM 541 O O . ALA A 1 81 ? -8.503 6.748 22.633 1.00 85.31 81 ALA A O 1
ATOM 542 N N . ALA A 1 82 ? -8.839 7.331 20.489 1.00 86.06 82 ALA A N 1
ATOM 543 C CA . ALA A 1 82 ? -8.897 8.767 20.744 1.00 86.06 82 ALA A CA 1
ATOM 544 C C . ALA A 1 82 ? -10.099 9.134 21.629 1.00 86.06 82 ALA A C 1
ATOM 546 O O . ALA A 1 82 ? -9.929 9.816 22.640 1.00 86.06 82 ALA A O 1
ATOM 547 N N . MET A 1 83 ? -11.295 8.625 21.310 1.00 82.38 83 MET A N 1
ATOM 548 C CA . MET A 1 83 ? -12.486 8.828 22.143 1.00 82.38 83 MET A CA 1
ATOM 549 C C . MET A 1 83 ? -12.283 8.275 23.560 1.00 82.38 83 MET A C 1
ATOM 551 O O . MET A 1 83 ? -12.521 8.983 24.540 1.00 82.38 83 MET A O 1
ATOM 555 N N . GLY A 1 84 ? -11.770 7.049 23.681 1.00 80.25 84 GLY A N 1
ATOM 556 C CA . GLY A 1 84 ? -11.488 6.401 24.961 1.00 80.25 84 GLY A CA 1
ATOM 557 C C . GLY A 1 84 ? -10.480 7.173 25.815 1.00 80.25 84 GLY A C 1
ATOM 558 O O . GLY A 1 84 ? -10.696 7.341 27.014 1.00 80.25 84 GLY A O 1
ATOM 559 N N . ALA A 1 85 ? -9.424 7.710 25.201 1.00 8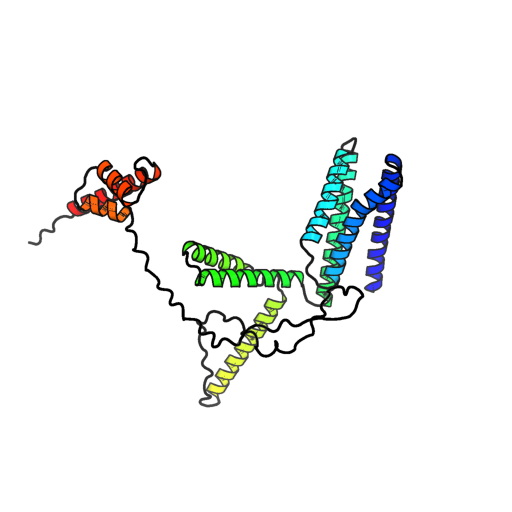5.38 85 ALA A N 1
ATOM 560 C CA . ALA A 1 85 ? -8.438 8.538 25.888 1.00 85.38 85 ALA A CA 1
ATOM 561 C C . ALA A 1 85 ? -9.042 9.851 26.415 1.00 85.38 85 ALA A C 1
ATOM 563 O O . ALA A 1 85 ? -8.737 10.246 27.537 1.00 85.38 85 ALA A O 1
ATOM 564 N N . THR A 1 86 ? -9.930 10.503 25.653 1.00 84.62 86 THR A N 1
ATOM 565 C CA . THR A 1 86 ? -10.594 11.748 26.097 1.00 84.62 86 THR A CA 1
ATOM 566 C C . THR A 1 86 ? -11.628 11.533 27.201 1.00 84.62 86 THR A C 1
ATOM 568 O O . THR A 1 86 ? -11.867 12.431 28.002 1.00 84.62 86 THR A O 1
ATOM 571 N N . ALA A 1 87 ? -12.231 10.344 27.266 1.00 80.62 87 ALA A N 1
ATOM 572 C CA . ALA A 1 87 ? -13.227 9.996 28.277 1.00 80.62 87 ALA A CA 1
ATOM 573 C C . ALA A 1 87 ? -12.610 9.520 29.607 1.00 80.62 87 ALA A C 1
ATOM 575 O O . ALA A 1 87 ? -13.334 9.312 30.584 1.00 80.62 87 ALA A O 1
ATOM 576 N N . ALA A 1 88 ? -11.295 9.298 29.650 1.00 85.00 88 ALA A N 1
ATOM 577 C CA . ALA A 1 88 ? -10.605 8.788 30.823 1.00 85.00 88 ALA A CA 1
ATOM 578 C C . ALA A 1 88 ? -10.362 9.883 31.872 1.00 85.00 88 ALA A C 1
ATOM 580 O O . ALA A 1 88 ? -9.941 10.992 31.553 1.00 85.00 88 ALA A O 1
ATOM 581 N N . THR A 1 89 ? -10.553 9.553 33.152 1.00 88.25 89 THR A N 1
ATOM 582 C CA . THR A 1 89 ? -10.354 10.503 34.263 1.00 88.25 89 THR A CA 1
ATOM 583 C C . THR A 1 89 ? -8.917 10.529 34.791 1.00 88.25 89 THR A C 1
ATOM 585 O O . THR A 1 89 ? -8.600 11.309 35.683 1.00 88.25 89 THR A O 1
ATOM 588 N N . GLY A 1 90 ? -8.030 9.682 34.262 1.00 89.88 90 GLY A N 1
ATOM 589 C CA . GLY A 1 90 ? -6.628 9.616 34.665 1.00 89.88 90 GLY A CA 1
ATOM 590 C C . GLY A 1 90 ? -5.751 8.881 33.654 1.00 89.88 90 GLY A C 1
ATOM 591 O O . GLY A 1 90 ? -6.245 8.171 32.778 1.00 89.88 90 GLY A O 1
ATOM 592 N N . ILE A 1 91 ? -4.431 9.026 33.802 1.00 89.25 91 ILE A N 1
ATOM 593 C CA . ILE A 1 91 ? -3.431 8.532 32.836 1.00 89.25 91 ILE A CA 1
ATOM 594 C C . ILE A 1 91 ? -3.510 7.009 32.656 1.00 89.25 91 ILE A C 1
ATOM 596 O O . ILE A 1 91 ? -3.488 6.521 31.529 1.00 89.25 91 ILE A O 1
ATOM 600 N N . GLY A 1 92 ? -3.653 6.251 33.748 1.00 87.06 92 GLY A N 1
ATOM 601 C CA . GLY A 1 92 ? -3.761 4.789 33.675 1.00 87.06 92 GLY A CA 1
ATOM 602 C C . GLY A 1 92 ? -4.994 4.327 32.893 1.00 87.06 92 GLY A C 1
ATOM 603 O O . GLY A 1 92 ? -4.906 3.426 32.064 1.00 87.06 92 GLY A O 1
ATOM 604 N N . GLN A 1 93 ? -6.131 4.994 33.091 1.00 84.44 93 GLN A N 1
ATOM 605 C CA . GLN A 1 93 ? -7.369 4.677 32.382 1.00 84.44 93 GLN A CA 1
ATOM 606 C C . GLN A 1 93 ? -7.306 5.105 30.909 1.00 84.44 93 GLN A C 1
ATOM 608 O O . GLN A 1 93 ? -7.784 4.372 30.048 1.00 84.44 93 GLN A O 1
ATOM 613 N N . ALA A 1 94 ? -6.651 6.230 30.607 1.00 85.69 94 ALA A N 1
ATOM 614 C CA . ALA A 1 94 ? -6.426 6.685 29.236 1.00 85.69 94 ALA A CA 1
ATOM 615 C C . ALA A 1 94 ? -5.558 5.695 28.449 1.00 85.69 94 ALA A C 1
ATOM 617 O O . ALA A 1 94 ? -5.865 5.386 27.300 1.00 85.69 94 ALA A O 1
ATOM 618 N N . LEU A 1 95 ? -4.515 5.146 29.084 1.00 86.81 95 LEU A N 1
ATOM 619 C CA . LEU A 1 95 ? -3.677 4.107 28.485 1.00 86.81 95 LEU A CA 1
ATOM 620 C C . LEU A 1 95 ? -4.482 2.842 28.183 1.00 86.81 95 LEU A C 1
ATOM 622 O O . LEU A 1 95 ? -4.422 2.345 27.063 1.00 86.81 95 LEU A O 1
ATOM 626 N N . VAL A 1 96 ? -5.271 2.341 29.137 1.00 83.56 96 VAL A N 1
ATOM 627 C CA . VAL A 1 96 ? -6.084 1.131 28.924 1.00 83.56 96 VAL A CA 1
ATOM 628 C C . VAL A 1 96 ? -7.123 1.354 27.821 1.00 83.56 96 VAL A C 1
ATOM 630 O O . VAL A 1 96 ? -7.227 0.541 26.901 1.00 83.56 96 VAL A O 1
ATOM 633 N N . TYR A 1 97 ? -7.859 2.467 27.860 1.00 82.62 97 TYR A N 1
ATOM 634 C CA . TYR A 1 97 ? -8.903 2.764 26.873 1.00 82.62 97 TYR A CA 1
ATOM 635 C C . TYR A 1 97 ? -8.350 3.105 25.486 1.00 82.62 97 TYR A C 1
ATOM 637 O O . TYR A 1 97 ? -9.013 2.828 24.491 1.00 82.62 97 TYR A O 1
ATOM 645 N N . GLY A 1 98 ? -7.134 3.648 25.399 1.00 83.69 98 GLY A N 1
ATOM 646 C CA . GLY A 1 98 ? -6.458 3.904 24.129 1.00 83.69 98 GLY A CA 1
ATOM 647 C C . GLY A 1 98 ? -5.811 2.658 23.516 1.00 83.69 98 GLY A C 1
ATOM 648 O O . GLY A 1 98 ? -5.859 2.465 22.304 1.00 83.69 98 GLY A O 1
ATOM 649 N N . LEU A 1 99 ? -5.208 1.789 24.333 1.00 85.00 99 LEU A N 1
ATOM 650 C CA . LEU A 1 99 ? -4.438 0.645 23.836 1.00 85.00 99 LEU A CA 1
ATOM 651 C C . LEU A 1 99 ? -5.325 -0.548 23.458 1.00 85.00 99 LEU A C 1
ATOM 653 O O . LEU A 1 99 ? -5.003 -1.279 22.522 1.00 85.00 99 LEU A O 1
ATOM 657 N N . THR A 1 100 ? -6.449 -0.734 24.155 1.00 83.06 100 THR A N 1
ATOM 658 C CA . THR A 1 100 ? -7.343 -1.885 23.941 1.00 83.06 100 THR A CA 1
ATOM 659 C C . THR A 1 100 ? -7.896 -1.948 22.508 1.00 83.06 100 THR A C 1
ATOM 661 O O . THR A 1 100 ? -7.757 -3.001 21.883 1.00 83.06 100 THR A O 1
ATOM 664 N N . PRO A 1 101 ? -8.426 -0.857 21.913 1.00 79.62 101 PRO A N 1
ATOM 665 C CA . PRO A 1 101 ? -8.878 -0.881 20.521 1.00 79.62 101 PRO A CA 1
ATOM 666 C C . PRO A 1 101 ? -7.739 -1.191 19.540 1.00 79.62 101 PRO A C 1
ATOM 668 O O . PRO A 1 101 ? -7.912 -1.963 18.600 1.00 79.62 101 PRO A O 1
ATOM 671 N N . MET A 1 102 ? -6.543 -0.648 19.784 1.00 83.56 102 MET A N 1
ATOM 672 C CA . MET A 1 102 ? -5.379 -0.848 18.912 1.00 83.56 102 MET A CA 1
ATOM 673 C C . MET A 1 102 ? -4.866 -2.295 18.938 1.00 83.56 102 MET A C 1
ATOM 675 O O . MET A 1 102 ? -4.407 -2.813 17.917 1.00 83.56 102 MET A O 1
ATOM 679 N N . ALA A 1 103 ? -4.979 -2.976 20.082 1.00 81.19 103 ALA A N 1
ATOM 680 C CA . ALA A 1 103 ? -4.620 -4.386 20.209 1.00 81.19 103 ALA A CA 1
ATOM 681 C C . ALA A 1 103 ? -5.499 -5.295 19.326 1.00 81.19 103 ALA A C 1
ATOM 683 O O . ALA A 1 103 ? -5.012 -6.301 18.800 1.00 81.19 103 ALA A O 1
ATOM 684 N N . ILE A 1 104 ? -6.766 -4.923 19.104 1.00 80.25 104 ILE A N 1
ATOM 685 C CA . ILE A 1 104 ? -7.685 -5.650 18.216 1.00 80.25 104 ILE A CA 1
ATOM 686 C C . ILE A 1 104 ? -7.214 -5.538 16.760 1.00 80.25 104 ILE A C 1
ATOM 688 O O . ILE A 1 104 ? -7.122 -6.558 16.076 1.00 80.25 104 ILE A O 1
ATOM 692 N N . THR A 1 105 ? -6.828 -4.341 16.297 1.00 80.00 105 THR A N 1
ATOM 693 C CA . THR A 1 105 ? -6.261 -4.148 14.947 1.00 80.00 105 THR A CA 1
ATOM 694 C C . THR A 1 105 ? -4.997 -4.971 14.742 1.00 80.00 105 THR A C 1
ATOM 696 O O . THR A 1 105 ? -4.879 -5.679 13.743 1.00 80.00 105 THR A O 1
ATOM 699 N N . ALA A 1 106 ? -4.067 -4.919 15.703 1.00 80.81 106 ALA A N 1
ATOM 700 C CA . ALA A 1 106 ? -2.823 -5.681 15.632 1.00 80.81 106 ALA A CA 1
ATOM 701 C C . ALA A 1 106 ? -3.091 -7.194 15.548 1.00 80.81 106 ALA A C 1
ATOM 703 O O . ALA A 1 106 ? -2.458 -7.899 14.761 1.00 80.81 106 ALA A O 1
ATOM 704 N N . SER A 1 107 ? -4.073 -7.681 16.310 1.00 79.25 107 SER A N 1
ATOM 705 C CA . SER A 1 107 ? -4.495 -9.084 16.280 1.00 79.25 107 SER A CA 1
ATOM 706 C C . SER A 1 107 ? -5.106 -9.466 14.929 1.00 79.25 107 SER A C 1
ATOM 708 O O . SER A 1 107 ? -4.740 -10.495 14.364 1.00 79.25 107 SER A O 1
ATOM 710 N N . ALA A 1 108 ? -5.990 -8.630 14.375 1.00 78.69 108 ALA A N 1
ATOM 711 C CA . ALA A 1 108 ? -6.613 -8.864 13.073 1.00 78.69 108 ALA A CA 1
ATOM 712 C C . ALA A 1 108 ? -5.579 -8.899 11.933 1.00 78.69 108 ALA A C 1
ATOM 714 O O . ALA A 1 108 ? -5.624 -9.791 11.084 1.00 78.69 108 ALA A O 1
ATOM 715 N N . GLU A 1 109 ? -4.606 -7.985 11.938 1.00 81.56 109 GLU A N 1
ATOM 716 C CA . GLU A 1 109 ? -3.526 -7.978 10.946 1.00 81.56 109 GLU A CA 1
ATOM 717 C C . GLU A 1 109 ? -2.589 -9.188 11.119 1.00 81.56 109 GLU A C 1
ATOM 719 O O . GLU A 1 109 ? -2.154 -9.779 10.129 1.00 81.56 109 GLU A O 1
ATOM 724 N N . GLY A 1 110 ? -2.367 -9.642 12.358 1.00 81.56 110 GLY A N 1
ATOM 725 C CA . GLY A 1 110 ? -1.659 -10.890 12.655 1.00 81.56 110 GLY A CA 1
ATOM 726 C C . GLY A 1 110 ? -2.352 -12.136 12.085 1.00 81.56 110 GLY A C 1
ATOM 727 O O . GLY A 1 110 ? -1.694 -12.966 11.452 1.00 81.56 110 GLY A O 1
ATOM 728 N N . ILE A 1 111 ? -3.678 -12.257 12.239 1.00 80.44 111 ILE A N 1
ATOM 729 C CA . ILE A 1 111 ? -4.457 -13.356 11.634 1.00 80.44 111 ILE A CA 1
ATOM 730 C C . ILE A 1 111 ? -4.392 -13.284 10.112 1.00 80.44 111 ILE A C 1
ATOM 732 O O . ILE A 1 111 ? -4.189 -14.311 9.464 1.00 80.44 111 ILE A O 1
ATOM 736 N N . ALA A 1 112 ? -4.575 -12.096 9.530 1.00 79.62 112 ALA A N 1
ATOM 737 C CA . ALA A 1 112 ? -4.534 -11.916 8.083 1.00 79.62 112 ALA A CA 1
ATOM 738 C C . ALA A 1 112 ? -3.160 -12.316 7.521 1.00 79.62 112 ALA A C 1
ATOM 740 O O . ALA A 1 112 ? -3.081 -13.056 6.541 1.00 79.62 112 ALA A O 1
ATOM 741 N N . PHE A 1 113 ? -2.075 -11.924 8.196 1.00 82.69 113 PHE A N 1
ATOM 742 C CA . PHE A 1 113 ? -0.717 -12.338 7.848 1.00 82.69 113 PHE A CA 1
ATOM 743 C C . PHE A 1 113 ? -0.529 -13.859 7.928 1.00 82.69 113 PHE A C 1
ATOM 745 O O . PHE A 1 113 ? -0.023 -14.469 6.982 1.00 82.69 113 PHE A O 1
ATOM 752 N N . LEU A 1 114 ? -0.956 -14.489 9.028 1.00 82.38 114 LEU A N 1
ATOM 753 C CA . LEU A 1 114 ? -0.859 -15.940 9.194 1.00 82.38 114 LEU A CA 1
ATOM 754 C C . LEU A 1 114 ? -1.666 -16.677 8.117 1.00 82.38 114 LEU A C 1
ATOM 756 O O . LEU A 1 114 ? -1.163 -17.616 7.503 1.00 82.38 114 LEU A O 1
ATOM 760 N N . SER A 1 115 ? -2.885 -16.212 7.846 1.00 81.12 115 SER A N 1
ATOM 761 C CA . SER A 1 115 ? -3.778 -16.773 6.828 1.00 81.12 115 SER A CA 1
ATOM 762 C C . SER A 1 115 ? -3.149 -16.682 5.443 1.00 81.12 115 SER A C 1
ATOM 764 O O . SER A 1 115 ? -3.058 -17.690 4.746 1.00 81.12 115 SER A O 1
ATOM 766 N N . ARG A 1 116 ? -2.598 -15.514 5.082 1.00 83.69 116 ARG A N 1
ATOM 767 C CA . ARG A 1 116 ? -1.847 -15.329 3.834 1.00 83.69 116 ARG A CA 1
ATOM 768 C C . ARG A 1 116 ? -0.681 -16.306 3.741 1.00 83.69 116 ARG A C 1
ATOM 770 O O . ARG A 1 116 ? -0.459 -16.889 2.686 1.00 83.69 116 ARG A O 1
ATOM 777 N N . ARG A 1 117 ? 0.053 -16.537 4.834 1.00 84.75 117 ARG A N 1
ATOM 778 C CA . ARG A 1 117 ? 1.174 -17.485 4.826 1.00 84.75 117 ARG A CA 1
ATOM 779 C C . ARG A 1 117 ? 0.723 -18.929 4.613 1.00 84.75 117 ARG A C 1
ATOM 781 O O . ARG A 1 117 ? 1.417 -19.669 3.920 1.00 84.75 117 ARG A O 1
ATOM 788 N N . VAL A 1 118 ? -0.421 -19.316 5.175 1.00 83.31 118 VAL A N 1
ATOM 789 C CA . VAL A 1 118 ? -1.023 -20.639 4.951 1.00 83.31 118 VAL A CA 1
ATOM 790 C C . VAL A 1 118 ? -1.457 -20.799 3.493 1.00 83.31 118 VAL A C 1
ATOM 792 O O . VAL A 1 118 ? -1.112 -21.811 2.890 1.00 83.31 118 VAL A O 1
ATOM 795 N N . VAL A 1 119 ? -2.131 -19.802 2.911 1.00 81.88 119 VAL A N 1
ATOM 796 C CA . VAL A 1 119 ? -2.553 -19.823 1.497 1.00 81.88 119 VAL A CA 1
ATOM 797 C C . VAL A 1 119 ? -1.342 -19.907 0.568 1.00 81.88 119 VAL A C 1
ATOM 799 O O . VAL A 1 119 ? -1.281 -20.799 -0.270 1.00 81.88 119 VAL A O 1
ATOM 802 N N . ILE A 1 120 ? -0.311 -19.084 0.789 1.00 84.19 120 ILE A N 1
ATOM 803 C CA . ILE A 1 120 ? 0.940 -19.144 0.014 1.00 84.19 120 ILE A CA 1
ATOM 804 C C . ILE A 1 120 ? 1.582 -20.531 0.102 1.00 84.19 120 ILE A C 1
ATOM 806 O O . ILE A 1 120 ? 2.123 -21.022 -0.884 1.00 84.19 120 ILE A O 1
ATOM 810 N N . HIS A 1 121 ? 1.547 -21.169 1.273 1.00 82.75 121 HIS A N 1
ATOM 811 C CA . HIS A 1 121 ? 2.111 -22.504 1.436 1.00 82.75 121 HIS A CA 1
ATOM 812 C C . HIS A 1 121 ? 1.297 -23.589 0.714 1.00 82.75 121 HIS A C 1
ATOM 814 O O . HIS A 1 121 ? 1.890 -24.538 0.212 1.00 82.75 121 HIS A O 1
ATOM 820 N N . GLN A 1 122 ? -0.032 -23.454 0.652 1.00 81.12 122 GLN A N 1
ATOM 821 C CA . GLN A 1 122 ? -0.910 -24.415 -0.024 1.00 81.12 122 GLN A CA 1
ATOM 822 C C . GLN A 1 122 ? -0.909 -24.241 -1.546 1.00 81.12 122 GLN A C 1
ATOM 824 O O . GLN A 1 122 ? -0.821 -25.223 -2.276 1.00 81.12 122 GLN A O 1
ATOM 829 N N . GLU A 1 123 ? -0.990 -23.002 -2.024 1.00 81.19 123 GLU A N 1
ATOM 830 C CA . GLU A 1 123 ? -1.169 -22.688 -3.445 1.00 81.19 123 GLU A CA 1
ATOM 831 C C . GLU A 1 123 ? 0.151 -22.354 -4.154 1.00 81.19 123 GLU A C 1
ATOM 833 O O . GLU A 1 123 ? 0.214 -22.305 -5.382 1.00 81.19 123 GLU A O 1
ATOM 838 N N . GLY A 1 124 ? 1.225 -22.096 -3.399 1.00 80.19 124 GLY A N 1
ATOM 839 C CA . GLY A 1 124 ? 2.520 -21.689 -3.950 1.00 80.19 124 GLY A CA 1
ATOM 840 C C . GLY A 1 124 ? 2.484 -20.326 -4.649 1.00 80.19 124 GLY A C 1
ATOM 841 O O . GLY A 1 124 ? 3.373 -20.024 -5.449 1.00 80.19 124 GLY A O 1
ATOM 842 N N . ARG A 1 125 ? 1.447 -19.516 -4.403 1.00 78.88 125 ARG A N 1
ATOM 843 C CA . ARG A 1 125 ? 1.232 -18.203 -5.023 1.00 78.88 125 ARG A CA 1
ATOM 844 C C . ARG A 1 125 ? 0.926 -17.155 -3.969 1.00 78.88 125 ARG A C 1
ATOM 846 O O . ARG A 1 125 ? 0.220 -17.413 -3.001 1.00 78.88 125 ARG A O 1
ATOM 853 N N . ASP A 1 126 ? 1.476 -15.964 -4.171 1.00 84.00 126 ASP A N 1
ATOM 854 C CA . ASP A 1 126 ? 1.235 -14.807 -3.315 1.00 84.00 126 ASP A CA 1
ATOM 855 C C . ASP A 1 126 ? 0.536 -13.722 -4.129 1.00 84.00 126 ASP A C 1
ATOM 857 O O . ASP A 1 126 ? 1.181 -12.884 -4.762 1.00 84.00 126 ASP A O 1
ATOM 861 N N . VAL A 1 127 ? -0.797 -13.731 -4.112 1.00 80.69 127 VAL A N 1
ATOM 862 C CA . VAL A 1 127 ? -1.596 -12.853 -4.977 1.00 80.69 127 VAL A CA 1
ATOM 863 C C . VAL A 1 127 ? -1.378 -11.369 -4.671 1.00 80.69 127 VAL A C 1
ATOM 865 O O . VAL A 1 127 ? -1.442 -10.527 -5.563 1.00 80.69 127 VAL A O 1
ATOM 868 N N . GLU A 1 128 ? -1.022 -11.012 -3.436 1.00 80.19 128 GLU A N 1
ATOM 869 C CA . GLU A 1 128 ? -0.707 -9.623 -3.089 1.00 80.19 128 GLU A CA 1
ATOM 870 C C . GLU A 1 128 ? 0.703 -9.212 -3.562 1.00 80.19 128 GLU A C 1
ATOM 872 O O . GLU A 1 128 ? 0.953 -8.038 -3.850 1.00 80.19 128 GLU A O 1
ATOM 877 N N . ALA A 1 129 ? 1.642 -10.155 -3.692 1.00 82.44 129 ALA A N 1
ATOM 878 C CA . ALA A 1 129 ? 2.899 -9.905 -4.399 1.00 82.44 129 ALA A CA 1
ATOM 879 C C . ALA A 1 129 ? 2.669 -9.786 -5.915 1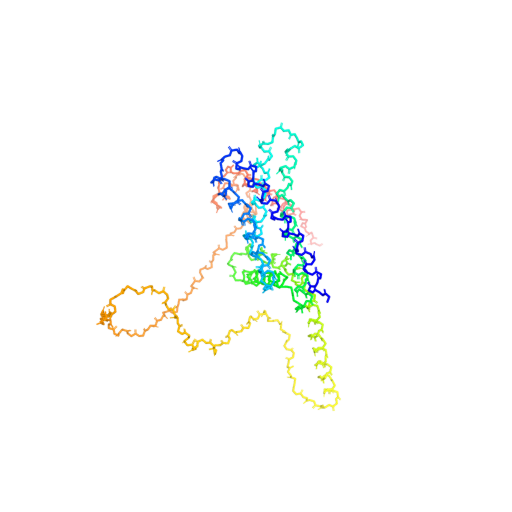.00 82.44 129 ALA A C 1
ATOM 881 O O . ALA A 1 129 ? 3.134 -8.818 -6.517 1.00 82.44 129 ALA A O 1
ATOM 882 N N . GLU A 1 130 ? 1.880 -10.684 -6.506 1.00 83.44 130 GLU A N 1
ATOM 883 C CA . GLU A 1 130 ? 1.542 -10.667 -7.935 1.00 83.44 130 GLU A CA 1
ATOM 884 C C . GLU A 1 130 ? 0.814 -9.375 -8.336 1.00 83.44 130 GLU A C 1
ATOM 886 O O . GLU A 1 130 ? 1.195 -8.718 -9.307 1.00 83.44 130 GLU A O 1
ATOM 891 N N . ALA A 1 131 ? -0.170 -8.934 -7.547 1.00 85.06 131 ALA A N 1
ATOM 892 C CA . ALA A 1 131 ? -0.895 -7.688 -7.786 1.00 85.06 131 ALA A CA 1
ATOM 893 C C . ALA A 1 131 ? 0.029 -6.455 -7.746 1.00 85.06 131 ALA A C 1
ATOM 895 O O . ALA A 1 131 ? -0.104 -5.552 -8.581 1.00 85.06 131 ALA A O 1
ATOM 896 N N . ARG A 1 132 ? 0.995 -6.419 -6.813 1.00 85.00 132 ARG A N 1
ATOM 897 C CA . ARG A 1 132 ? 1.998 -5.340 -6.727 1.00 85.00 132 ARG A CA 1
ATOM 898 C C . ARG A 1 132 ? 2.944 -5.353 -7.923 1.00 85.00 132 ARG A C 1
ATOM 900 O O . ARG A 1 132 ? 3.169 -4.299 -8.518 1.00 85.00 132 ARG A O 1
ATOM 907 N N . SER A 1 133 ? 3.440 -6.523 -8.316 1.00 86.50 133 SER A N 1
ATOM 908 C CA . SER A 1 133 ? 4.260 -6.685 -9.521 1.00 86.50 133 SER A CA 1
ATOM 909 C C . SER A 1 133 ? 3.503 -6.227 -10.772 1.00 86.50 133 SER A C 1
ATOM 911 O O . SER A 1 133 ? 4.018 -5.418 -11.543 1.00 86.50 133 SER A O 1
ATOM 913 N N . ALA A 1 134 ? 2.241 -6.634 -10.931 1.00 87.31 134 ALA A N 1
ATOM 914 C CA . ALA A 1 134 ? 1.391 -6.227 -12.048 1.00 87.31 134 ALA A CA 1
ATOM 915 C C . ALA A 1 134 ? 1.126 -4.712 -12.075 1.00 87.31 134 ALA A C 1
ATOM 917 O O . ALA A 1 134 ? 1.039 -4.115 -13.149 1.00 87.31 134 ALA A O 1
ATOM 918 N N . ALA A 1 135 ? 0.986 -4.061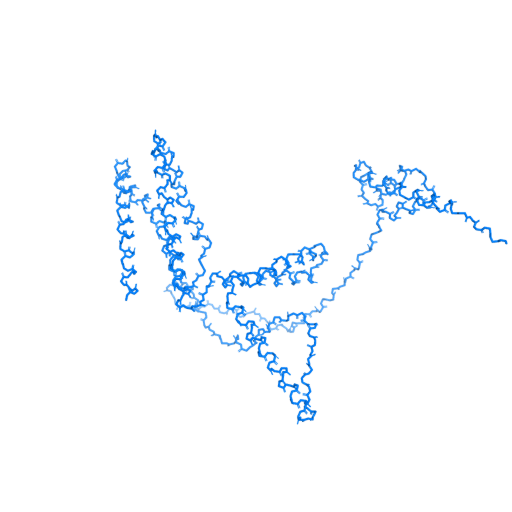 -10.916 1.00 90.31 135 ALA A N 1
ATOM 919 C CA . ALA A 1 135 ? 0.864 -2.604 -10.835 1.00 90.31 135 ALA A CA 1
ATOM 920 C C . ALA A 1 135 ? 2.155 -1.900 -11.290 1.00 90.31 135 ALA A C 1
ATOM 922 O O . ALA A 1 135 ? 2.098 -0.989 -12.115 1.00 90.31 135 ALA A O 1
ATOM 923 N N . ILE A 1 136 ? 3.322 -2.374 -10.838 1.00 92.69 136 ILE A N 1
ATOM 924 C CA . ILE A 1 136 ? 4.627 -1.831 -11.247 1.00 92.69 136 ILE A CA 1
ATOM 925 C C . ILE A 1 136 ? 4.829 -1.973 -12.761 1.00 92.69 136 ILE A C 1
ATOM 927 O O . ILE A 1 136 ? 5.281 -1.028 -13.407 1.00 92.69 136 ILE A O 1
ATOM 931 N N . VAL A 1 137 ? 4.479 -3.127 -13.338 1.00 91.88 137 VAL A N 1
ATOM 932 C CA . VAL A 1 137 ? 4.596 -3.376 -14.785 1.00 91.88 137 VAL A CA 1
ATOM 933 C C . VAL A 1 137 ? 3.674 -2.453 -15.584 1.00 91.88 137 VAL A C 1
ATOM 935 O O . VAL A 1 137 ? 4.117 -1.860 -16.569 1.00 91.88 137 VAL A O 1
ATOM 938 N N . ARG A 1 138 ? 2.425 -2.260 -15.139 1.00 93.56 138 ARG A N 1
ATOM 939 C CA . ARG A 1 138 ? 1.484 -1.313 -15.765 1.00 93.56 138 ARG A CA 1
ATOM 940 C C . ARG A 1 138 ? 2.017 0.120 -15.743 1.00 93.56 138 ARG A C 1
ATOM 942 O O . ARG A 1 138 ? 2.047 0.777 -16.785 1.00 93.56 138 ARG A O 1
ATOM 949 N N . ASP A 1 139 ? 2.506 0.583 -14.595 1.00 95.00 139 ASP A N 1
ATOM 950 C CA . ASP A 1 139 ? 3.088 1.923 -14.460 1.00 95.00 139 ASP A CA 1
ATOM 951 C C . ASP A 1 139 ? 4.345 2.093 -15.320 1.00 95.00 139 ASP A C 1
ATOM 953 O O . ASP A 1 139 ? 4.573 3.149 -15.922 1.00 95.00 139 ASP A O 1
ATOM 957 N N . LEU A 1 140 ? 5.171 1.051 -15.403 1.00 95.88 140 LEU A N 1
ATOM 958 C CA . LEU A 1 140 ? 6.365 1.042 -16.236 1.00 95.88 140 LEU A CA 1
ATOM 959 C C . LEU A 1 140 ? 5.998 1.155 -17.718 1.00 95.88 140 LEU A C 1
ATOM 961 O O . LEU A 1 140 ? 6.557 2.014 -18.403 1.00 95.88 140 LEU A O 1
ATOM 965 N N . ALA A 1 141 ? 5.029 0.369 -18.192 1.00 95.06 141 ALA A N 1
ATOM 966 C CA . ALA A 1 141 ? 4.531 0.439 -19.564 1.00 95.06 141 ALA A CA 1
ATOM 967 C C . ALA A 1 141 ? 3.956 1.829 -19.885 1.00 95.06 141 ALA A C 1
ATOM 969 O O . ALA A 1 141 ? 4.317 2.431 -20.901 1.00 95.06 141 ALA A O 1
ATOM 970 N N . TYR A 1 142 ? 3.151 2.397 -18.980 1.00 97.19 142 TYR A N 1
ATOM 971 C CA . TYR A 1 142 ? 2.628 3.758 -19.114 1.00 97.19 142 TYR A CA 1
ATOM 972 C C . TYR A 1 142 ? 3.756 4.793 -19.239 1.00 97.19 142 TYR A C 1
ATOM 974 O O . TYR A 1 142 ? 3.753 5.630 -20.147 1.00 97.19 142 TYR A O 1
ATOM 982 N N . HIS A 1 143 ? 4.763 4.739 -18.362 1.00 97.00 143 HIS A N 1
ATOM 983 C CA . HIS A 1 143 ? 5.872 5.689 -18.397 1.00 97.00 143 HIS A CA 1
ATOM 984 C C . HIS A 1 143 ? 6.799 5.497 -19.600 1.00 97.00 143 HIS A C 1
ATOM 986 O O . HIS A 1 143 ? 7.324 6.496 -20.095 1.00 97.00 143 HIS A O 1
ATOM 992 N N . GLN A 1 144 ? 6.965 4.275 -20.109 1.00 95.06 144 GLN A N 1
ATOM 993 C CA . GLN A 1 144 ? 7.688 4.017 -21.356 1.00 95.06 144 GLN A CA 1
ATOM 994 C C . GLN A 1 144 ? 6.935 4.569 -22.574 1.00 95.06 144 GLN A C 1
ATOM 996 O O . GLN A 1 144 ? 7.531 5.256 -23.407 1.00 95.06 144 GLN A O 1
ATOM 1001 N N . ALA A 1 145 ? 5.620 4.350 -22.654 1.00 95.50 145 ALA A N 1
ATOM 1002 C CA . ALA A 1 145 ? 4.786 4.914 -23.713 1.00 95.50 145 ALA A CA 1
ATOM 1003 C C . ALA A 1 145 ? 4.822 6.450 -23.685 1.00 95.50 145 ALA A C 1
ATOM 1005 O O . ALA A 1 145 ? 5.091 7.099 -24.700 1.00 95.50 145 ALA A O 1
ATOM 1006 N N . ARG A 1 146 ? 4.666 7.046 -22.496 1.00 95.81 146 ARG A N 1
ATOM 1007 C CA . ARG A 1 146 ? 4.737 8.500 -22.311 1.00 95.81 146 ARG A CA 1
ATOM 1008 C C . ARG A 1 146 ? 6.131 9.058 -22.603 1.00 95.81 146 ARG A C 1
ATOM 1010 O O . ARG A 1 146 ? 6.251 10.152 -23.145 1.00 95.81 146 ARG A O 1
ATOM 1017 N N . ALA A 1 147 ? 7.193 8.327 -22.274 1.00 95.69 147 ALA A N 1
ATOM 1018 C CA . ALA A 1 147 ? 8.559 8.729 -22.595 1.00 95.69 147 ALA A CA 1
ATOM 1019 C C . ALA A 1 147 ? 8.812 8.806 -24.104 1.00 95.69 147 ALA A C 1
ATOM 1021 O O . ALA A 1 147 ? 9.577 9.664 -24.531 1.00 95.69 147 ALA A O 1
ATOM 1022 N N . ALA A 1 148 ? 8.169 7.955 -24.901 1.00 95.06 148 ALA A N 1
ATOM 1023 C CA . ALA A 1 148 ? 8.361 7.927 -26.344 1.00 95.06 148 ALA A CA 1
ATOM 1024 C C . ALA A 1 148 ? 7.477 8.933 -27.094 1.00 95.06 148 ALA A C 1
ATOM 1026 O O . ALA A 1 148 ? 7.947 9.581 -28.025 1.00 95.06 148 ALA A O 1
ATOM 1027 N N . SER A 1 149 ? 6.216 9.082 -26.679 1.00 93.81 149 SER A N 1
ATOM 1028 C CA . SER A 1 149 ? 5.204 9.773 -27.492 1.00 93.81 149 SER A CA 1
ATOM 1029 C C . SER A 1 149 ? 4.800 11.158 -26.972 1.00 93.81 149 SER A C 1
ATOM 1031 O O . SER A 1 149 ? 4.072 11.872 -27.655 1.00 93.81 149 SER A O 1
ATOM 1033 N N . HIS A 1 150 ? 5.245 11.582 -25.781 1.00 95.81 150 HIS A N 1
ATOM 1034 C CA . HIS A 1 150 ? 4.796 12.860 -25.214 1.00 95.81 150 HIS A CA 1
ATOM 1035 C C . HIS A 1 150 ? 5.443 14.076 -25.918 1.00 95.81 150 HIS A C 1
ATOM 1037 O O . HIS A 1 150 ? 6.663 14.082 -26.130 1.00 95.81 150 HIS A O 1
ATOM 1043 N N . PRO A 1 151 ? 4.678 15.140 -26.242 1.00 95.69 151 PRO A N 1
ATOM 1044 C CA . PRO A 1 151 ? 5.189 16.305 -26.973 1.00 95.69 151 PRO A CA 1
ATOM 1045 C C . PRO A 1 151 ? 6.248 17.092 -26.183 1.00 95.69 151 PRO A C 1
ATOM 1047 O O . PRO A 1 151 ? 7.278 17.482 -26.734 1.00 95.69 151 PRO A O 1
ATOM 1050 N N . ASP A 1 152 ? 6.046 17.275 -24.875 1.00 97.38 152 ASP A N 1
ATOM 1051 C CA . ASP A 1 152 ? 7.004 17.981 -24.012 1.00 97.38 152 ASP A CA 1
ATOM 1052 C C . ASP A 1 152 ? 8.239 17.123 -23.661 1.00 97.38 152 ASP A C 1
ATOM 1054 O O . ASP A 1 152 ? 8.135 16.074 -23.012 1.00 97.38 152 ASP A O 1
ATOM 1058 N N . LYS A 1 153 ? 9.431 17.633 -24.010 1.00 94.94 153 LYS A N 1
ATOM 1059 C CA . LYS A 1 153 ? 10.744 17.045 -23.690 1.00 94.94 153 LYS A CA 1
ATOM 1060 C C . LYS A 1 153 ? 10.964 16.853 -22.187 1.00 94.94 153 LYS A C 1
ATOM 1062 O O . LYS A 1 153 ? 11.548 15.845 -21.788 1.00 94.94 153 LYS A O 1
ATOM 1067 N N . LYS A 1 154 ? 10.501 17.782 -21.342 1.00 96.12 154 LYS A N 1
ATOM 1068 C CA . LYS A 1 154 ? 10.661 17.683 -19.880 1.00 96.12 154 LYS A CA 1
ATOM 1069 C C . LYS A 1 154 ? 9.849 16.518 -19.325 1.00 96.12 154 LYS A C 1
ATOM 1071 O O . LYS A 1 154 ? 10.343 15.761 -18.489 1.00 96.12 154 LYS A O 1
ATOM 1076 N N . VAL A 1 155 ? 8.623 16.337 -19.815 1.00 96.44 155 VAL A N 1
ATOM 1077 C CA . VAL A 1 155 ? 7.764 15.214 -19.418 1.00 96.44 155 VAL A CA 1
ATOM 1078 C C . VAL A 1 155 ? 8.335 13.885 -19.902 1.00 96.44 155 VAL A C 1
ATOM 1080 O O . VAL A 1 155 ? 8.336 12.927 -19.122 1.00 96.44 155 VAL A O 1
ATOM 1083 N N . ARG A 1 156 ? 8.894 13.820 -21.120 1.00 95.25 156 ARG A N 1
ATOM 1084 C CA . ARG A 1 156 ? 9.608 12.622 -21.596 1.00 95.25 156 ARG A CA 1
ATOM 1085 C C . ARG A 1 156 ? 10.760 12.253 -20.666 1.00 95.25 156 ARG A C 1
ATOM 1087 O O . ARG A 1 156 ? 10.772 11.148 -20.135 1.00 95.25 156 ARG A O 1
ATOM 1094 N N . ALA A 1 157 ? 11.652 13.199 -20.364 1.00 95.56 157 ALA A N 1
ATOM 1095 C CA . ALA A 1 157 ? 12.794 12.968 -19.474 1.00 95.56 157 ALA A CA 1
ATOM 1096 C C . ALA A 1 157 ? 12.371 12.528 -18.058 1.00 95.56 157 ALA A C 1
ATOM 1098 O O . ALA A 1 157 ? 12.944 11.595 -17.490 1.00 95.56 157 ALA A O 1
ATOM 1099 N N . ARG A 1 158 ? 11.321 13.144 -17.492 1.00 96.50 158 ARG A N 1
ATOM 1100 C CA . ARG A 1 158 ? 10.746 12.719 -16.202 1.00 96.50 158 ARG A CA 1
ATOM 1101 C C . ARG A 1 158 ? 10.198 11.293 -16.261 1.00 96.50 158 ARG A C 1
ATOM 1103 O O . ARG A 1 158 ? 10.392 10.537 -15.313 1.00 96.50 158 ARG A O 1
ATOM 1110 N N . SER A 1 159 ? 9.540 10.931 -17.360 1.00 95.94 159 SER A N 1
ATOM 1111 C CA . SER A 1 159 ? 8.959 9.596 -17.554 1.00 95.94 159 SER A CA 1
ATOM 1112 C C . SER A 1 159 ? 10.048 8.536 -17.717 1.00 95.94 159 SER A C 1
ATOM 1114 O O . SER A 1 159 ? 9.959 7.499 -17.072 1.00 95.94 159 SER A O 1
ATOM 1116 N N . VAL A 1 160 ? 11.136 8.841 -18.436 1.00 97.00 160 VAL A N 1
ATOM 1117 C CA . VAL A 1 160 ? 12.336 7.986 -18.495 1.00 97.00 160 VAL A CA 1
ATOM 1118 C C . VAL A 1 160 ? 12.886 7.748 -17.089 1.00 97.00 160 VAL A C 1
ATOM 1120 O O . VAL A 1 160 ? 12.995 6.603 -16.656 1.00 97.00 160 VAL A O 1
ATOM 1123 N N . LYS A 1 161 ? 13.147 8.810 -16.314 1.00 96.62 161 LYS A N 1
ATOM 1124 C CA . LYS A 1 161 ? 13.663 8.670 -14.940 1.00 96.62 161 LYS A CA 1
ATOM 1125 C C . LYS A 1 161 ? 12.726 7.853 -14.042 1.00 96.62 161 LYS A C 1
ATOM 1127 O O . LYS A 1 161 ? 13.194 7.065 -13.224 1.00 96.62 161 LYS A O 1
ATOM 1132 N N . LYS A 1 162 ? 11.409 8.037 -14.174 1.00 96.12 162 LYS A N 1
ATOM 1133 C CA . LYS A 1 162 ? 10.403 7.281 -13.416 1.00 96.12 162 LYS A CA 1
ATOM 1134 C C . LYS A 1 162 ? 10.370 5.808 -13.842 1.00 96.12 162 LYS A C 1
ATOM 1136 O O . LYS A 1 162 ? 10.336 4.956 -12.963 1.00 96.12 162 LYS A O 1
ATOM 1141 N N . SER A 1 163 ? 10.481 5.510 -15.139 1.00 94.44 163 SER A N 1
ATOM 1142 C CA . SER A 1 163 ? 10.553 4.135 -15.651 1.00 94.44 163 SER A CA 1
ATOM 1143 C C . SER A 1 163 ? 11.778 3.384 -15.124 1.00 94.44 163 SER A C 1
ATOM 1145 O O . SER A 1 163 ? 11.628 2.262 -14.662 1.00 94.44 163 SER A O 1
ATOM 1147 N N . TRP A 1 164 ? 12.951 4.025 -15.043 1.00 95.12 164 TRP A N 1
ATOM 1148 C CA . TRP A 1 164 ? 14.144 3.431 -14.423 1.00 95.12 164 TRP A CA 1
ATOM 1149 C C . TRP A 1 164 ? 13.956 3.143 -12.931 1.00 95.12 164 TRP A C 1
ATOM 1151 O O . TRP A 1 164 ? 14.367 2.096 -12.437 1.00 95.12 164 TRP A O 1
ATOM 1161 N N . LYS A 1 165 ? 13.299 4.055 -12.201 1.00 94.88 165 LYS A N 1
ATOM 1162 C CA . LYS A 1 165 ? 12.965 3.825 -10.788 1.00 94.88 165 LYS A CA 1
ATOM 1163 C C . LYS A 1 165 ? 12.008 2.646 -10.613 1.00 94.88 165 LYS A C 1
ATOM 1165 O O . LYS A 1 165 ? 12.184 1.884 -9.671 1.00 94.88 165 LYS A O 1
ATOM 1170 N N . LEU A 1 166 ? 11.016 2.504 -11.490 1.00 94.56 166 LEU A N 1
ATOM 1171 C CA . LEU A 1 166 ? 10.073 1.383 -11.459 1.00 94.56 166 LEU A CA 1
ATOM 1172 C C . LEU A 1 166 ? 10.752 0.069 -11.855 1.00 94.56 166 LEU A C 1
ATOM 1174 O O . LEU A 1 166 ? 10.571 -0.922 -11.161 1.00 94.56 166 LEU A O 1
ATOM 1178 N N . ALA A 1 167 ? 11.607 0.085 -12.881 1.00 91.44 167 ALA A N 1
ATOM 1179 C CA . ALA A 1 167 ? 12.357 -1.080 -13.351 1.00 91.44 167 ALA A CA 1
ATOM 1180 C C . ALA A 1 167 ? 13.199 -1.720 -12.238 1.00 91.44 167 ALA A C 1
ATOM 1182 O O . ALA A 1 167 ? 13.256 -2.939 -12.148 1.00 91.44 167 ALA A O 1
ATOM 1183 N N . ARG A 1 168 ? 13.771 -0.911 -11.332 1.00 90.25 168 ARG A N 1
ATOM 1184 C CA . ARG A 1 168 ? 14.499 -1.408 -10.149 1.00 90.25 168 ARG A CA 1
ATOM 1185 C C . ARG A 1 168 ? 13.651 -2.311 -9.241 1.00 90.25 168 ARG A C 1
ATOM 1187 O O . ARG A 1 168 ? 14.215 -3.125 -8.523 1.00 90.25 168 ARG A O 1
ATOM 1194 N N . HIS A 1 169 ? 12.333 -2.133 -9.235 1.00 88.75 169 HIS A N 1
ATOM 1195 C CA . HIS A 1 169 ? 11.417 -2.869 -8.364 1.00 88.75 169 HIS A CA 1
ATOM 1196 C C . HIS A 1 169 ? 10.709 -4.024 -9.087 1.00 88.75 169 HIS A C 1
ATOM 1198 O O . HIS A 1 169 ? 10.004 -4.800 -8.445 1.00 88.75 169 HIS A O 1
ATOM 1204 N N . VAL A 1 170 ? 10.886 -4.160 -10.406 1.00 86.94 170 VAL A N 1
ATOM 1205 C CA . VAL A 1 170 ? 10.325 -5.285 -11.165 1.00 86.94 170 VAL A CA 1
ATOM 1206 C C . VAL A 1 170 ? 10.951 -6.582 -10.653 1.00 86.94 170 VAL A C 1
ATOM 1208 O O . VAL A 1 170 ? 12.169 -6.676 -10.528 1.00 86.94 170 VAL A O 1
ATOM 1211 N N . GLY A 1 171 ? 10.111 -7.561 -10.313 1.00 77.19 171 GLY A N 1
ATOM 1212 C CA . GLY A 1 171 ? 10.550 -8.852 -9.775 1.00 77.19 171 GLY A CA 1
ATOM 1213 C C . GLY A 1 171 ? 10.965 -8.844 -8.302 1.00 77.19 171 GLY A C 1
ATOM 1214 O O . GLY A 1 171 ? 11.378 -9.875 -7.777 1.00 77.19 171 GLY A O 1
ATOM 1215 N N . THR A 1 172 ? 10.853 -7.715 -7.592 1.00 81.69 172 THR A N 1
ATOM 1216 C CA . THR A 1 172 ? 11.180 -7.687 -6.159 1.00 81.69 172 THR A CA 1
ATOM 1217 C C . THR A 1 172 ? 10.124 -8.451 -5.361 1.00 81.69 172 THR A C 1
ATOM 1219 O O . THR A 1 172 ? 8.966 -8.043 -5.313 1.00 81.69 172 THR A O 1
ATOM 1222 N N . GLY A 1 173 ? 10.535 -9.533 -4.695 1.00 70.75 173 GLY A N 1
ATOM 1223 C CA . GLY A 1 173 ? 9.644 -10.366 -3.880 1.00 70.75 173 GLY A CA 1
ATOM 1224 C C . GLY A 1 173 ? 8.884 -11.443 -4.659 1.00 70.75 173 GLY A C 1
ATOM 1225 O O . GLY A 1 173 ? 8.078 -12.145 -4.056 1.00 70.75 173 GLY A O 1
ATOM 1226 N N . ASP A 1 174 ? 9.156 -11.599 -5.957 1.00 75.75 174 ASP A N 1
ATOM 1227 C CA . ASP A 1 174 ? 8.620 -12.688 -6.770 1.00 75.75 174 ASP A CA 1
ATOM 1228 C C . ASP A 1 174 ? 9.643 -13.830 -6.849 1.00 75.75 174 ASP A C 1
ATOM 1230 O O . ASP A 1 174 ? 10.572 -13.826 -7.657 1.00 75.75 174 ASP A O 1
ATOM 1234 N N . VAL A 1 175 ? 9.501 -14.796 -5.940 1.00 70.44 175 VAL A N 1
ATOM 1235 C CA . VAL A 1 175 ? 10.404 -15.954 -5.854 1.00 70.44 175 VAL A CA 1
ATOM 1236 C C . VAL A 1 175 ? 10.234 -16.881 -7.065 1.00 70.44 175 VAL A C 1
ATOM 1238 O O . VAL A 1 175 ? 11.190 -17.550 -7.454 1.00 70.44 175 VAL A O 1
ATOM 1241 N N . ARG A 1 176 ? 9.049 -16.896 -7.691 1.00 74.00 176 ARG A N 1
ATOM 1242 C CA . ARG A 1 176 ? 8.769 -17.726 -8.871 1.00 74.00 176 ARG A CA 1
ATOM 1243 C C . ARG A 1 176 ? 9.420 -17.156 -10.115 1.00 74.00 176 ARG A C 1
ATOM 1245 O O . ARG A 1 176 ? 10.053 -17.907 -10.842 1.00 74.00 176 ARG A O 1
ATOM 1252 N N . LEU A 1 177 ? 9.384 -15.836 -10.287 1.00 79.69 177 LEU A N 1
ATOM 1253 C CA . LEU A 1 177 ? 10.018 -15.174 -11.426 1.00 79.69 177 LEU A CA 1
ATOM 1254 C C . LEU A 1 177 ? 11.504 -15.534 -11.559 1.00 79.69 177 LEU A C 1
ATOM 1256 O O . LEU A 1 177 ? 11.996 -15.699 -12.668 1.00 79.69 177 LEU A O 1
ATOM 1260 N N . GLY A 1 178 ? 12.226 -15.683 -10.445 1.00 78.94 178 GLY A N 1
ATOM 1261 C CA . GLY A 1 178 ? 13.618 -16.135 -10.472 1.00 78.94 178 GLY A CA 1
ATOM 1262 C C . GLY A 1 178 ? 13.777 -17.545 -11.050 1.00 78.94 178 GLY A C 1
ATOM 1263 O O . GLY A 1 178 ? 14.655 -17.760 -11.882 1.00 78.94 178 GLY A O 1
ATOM 1264 N N . ALA A 1 179 ? 12.920 -18.485 -10.644 1.00 80.88 179 ALA A N 1
ATOM 1265 C CA . ALA A 1 179 ? 12.911 -19.846 -11.177 1.00 80.88 179 ALA A CA 1
ATOM 1266 C C . ALA A 1 179 ? 12.496 -19.863 -12.658 1.00 80.88 179 ALA A C 1
ATOM 1268 O O . ALA A 1 179 ? 13.233 -20.389 -13.488 1.00 80.88 179 ALA A O 1
ATOM 1269 N N . ASP A 1 180 ? 11.406 -19.173 -12.999 1.00 83.38 180 ASP A N 1
ATOM 1270 C CA . ASP A 1 180 ? 10.876 -19.100 -14.362 1.00 83.38 180 ASP A CA 1
ATOM 1271 C C . ASP A 1 180 ? 11.895 -18.469 -15.332 1.00 83.38 180 ASP A C 1
ATOM 1273 O O . ASP A 1 180 ? 12.090 -18.947 -16.449 1.00 83.38 180 ASP A O 1
ATOM 1277 N N . LEU A 1 181 ? 12.611 -17.416 -14.911 1.00 86.19 181 LEU A N 1
ATOM 1278 C CA . LEU A 1 181 ? 13.672 -16.801 -15.718 1.00 86.19 181 LEU A CA 1
ATOM 1279 C C . LEU A 1 181 ? 14.849 -17.750 -15.948 1.00 86.19 181 LEU A C 1
ATOM 1281 O O . LEU A 1 181 ? 15.426 -17.741 -17.037 1.00 86.19 181 LEU A O 1
ATOM 1285 N N . MET A 1 182 ? 15.218 -18.549 -14.945 1.00 87.12 182 MET A N 1
ATOM 1286 C CA . MET A 1 182 ? 16.262 -19.560 -15.108 1.00 87.12 182 MET A CA 1
ATOM 1287 C C . MET A 1 182 ? 15.815 -20.653 -16.076 1.00 87.12 182 MET A C 1
ATOM 1289 O O . MET A 1 182 ? 16.619 -21.080 -16.899 1.00 87.12 182 MET A O 1
ATOM 1293 N N . ASP A 1 183 ? 14.552 -21.067 -16.033 1.00 91.06 183 ASP A N 1
ATOM 1294 C CA . ASP A 1 183 ? 14.020 -22.082 -16.944 1.00 91.06 183 ASP A CA 1
ATOM 1295 C C . ASP A 1 183 ? 13.972 -21.573 -18.390 1.00 91.06 183 ASP A C 1
ATOM 1297 O O . ASP A 1 183 ? 14.483 -22.244 -19.287 1.00 91.06 183 ASP A O 1
ATOM 1301 N N . ILE A 1 184 ? 13.520 -20.333 -18.614 1.00 92.38 184 ILE A N 1
ATOM 1302 C CA . ILE A 1 184 ? 13.587 -19.677 -19.933 1.00 92.38 184 ILE A CA 1
ATOM 1303 C C . ILE A 1 184 ? 15.040 -19.569 -20.419 1.00 92.38 184 ILE A C 1
ATOM 1305 O O . ILE A 1 184 ? 15.328 -19.752 -21.603 1.00 92.38 184 ILE A O 1
ATOM 1309 N N . GLN A 1 185 ? 15.986 -19.252 -19.529 1.00 89.19 185 GLN A N 1
ATOM 1310 C CA . GLN A 1 185 ? 17.402 -19.207 -19.894 1.00 89.19 185 GLN A CA 1
ATOM 1311 C C . GLN A 1 185 ? 17.945 -20.592 -20.250 1.00 89.19 185 GLN A C 1
ATOM 1313 O O . GLN A 1 185 ? 18.645 -20.709 -21.254 1.00 89.19 185 GLN A O 1
ATOM 1318 N N . ARG A 1 186 ? 17.607 -21.640 -19.489 1.00 92.06 186 ARG A N 1
ATOM 1319 C CA . ARG A 1 186 ? 17.989 -23.025 -19.806 1.00 92.06 186 ARG A CA 1
ATOM 1320 C C . ARG A 1 186 ? 17.435 -23.454 -21.157 1.00 92.06 186 ARG A C 1
ATOM 1322 O O . ARG A 1 186 ? 18.183 -24.015 -21.950 1.00 92.06 186 ARG A O 1
ATOM 1329 N N . GLU A 1 187 ? 16.172 -23.149 -21.438 1.00 93.62 187 GLU A N 1
ATOM 1330 C CA . GLU A 1 187 ? 15.535 -23.446 -22.722 1.00 93.62 187 GLU A CA 1
ATOM 1331 C C . GLU A 1 187 ? 16.259 -22.742 -23.874 1.00 93.62 187 GLU A C 1
ATOM 1333 O O . GLU A 1 187 ? 16.635 -23.380 -24.856 1.00 93.62 187 GLU A O 1
ATOM 1338 N N . ARG A 1 188 ? 16.554 -21.444 -23.730 1.00 91.38 188 ARG A N 1
ATOM 1339 C CA . ARG A 1 188 ? 17.299 -20.678 -24.743 1.00 91.38 188 ARG A CA 1
ATOM 1340 C C . ARG A 1 188 ? 18.715 -21.204 -24.959 1.00 91.38 188 ARG A C 1
ATOM 1342 O O . ARG A 1 188 ? 19.166 -21.269 -26.100 1.00 91.38 188 ARG A O 1
ATOM 1349 N N . ILE A 1 189 ? 19.413 -21.577 -23.887 1.00 93.25 189 ILE A N 1
ATOM 1350 C CA . ILE A 1 189 ? 20.751 -22.174 -23.969 1.00 93.25 189 ILE A CA 1
ATOM 1351 C C . ILE A 1 189 ? 20.674 -23.536 -24.665 1.00 93.25 189 ILE A C 1
ATOM 1353 O O . ILE A 1 189 ? 21.481 -23.802 -25.551 1.00 93.25 189 ILE A O 1
ATOM 1357 N N . GLY A 1 190 ? 19.688 -24.368 -24.322 1.00 92.88 190 GLY A N 1
ATOM 1358 C CA . GLY A 1 190 ? 19.452 -25.661 -24.963 1.00 92.88 190 GLY A CA 1
ATOM 1359 C C . GLY A 1 190 ? 19.145 -25.524 -26.454 1.00 92.88 190 GLY A C 1
ATOM 1360 O O . GLY A 1 190 ? 19.763 -26.202 -27.271 1.00 92.88 190 GLY A O 1
ATOM 1361 N N . ALA A 1 191 ? 18.266 -24.590 -26.825 1.00 90.38 191 ALA A N 1
ATOM 1362 C CA . ALA A 1 191 ? 17.953 -24.284 -28.218 1.00 90.38 191 ALA A CA 1
ATOM 1363 C C . ALA A 1 191 ? 19.190 -23.793 -28.990 1.00 90.38 191 ALA A C 1
ATOM 1365 O O . ALA A 1 191 ? 19.448 -24.255 -30.101 1.00 90.38 191 ALA A O 1
ATOM 1366 N N . GLY A 1 192 ? 19.995 -22.911 -28.385 1.00 91.56 192 GLY A N 1
ATOM 1367 C CA . GLY A 1 192 ? 21.250 -22.436 -28.970 1.00 91.56 192 GLY A CA 1
ATOM 1368 C C . GLY A 1 192 ? 22.290 -23.547 -29.141 1.00 91.56 192 GLY A C 1
ATOM 1369 O O . GLY A 1 192 ? 22.921 -23.642 -30.192 1.00 91.56 192 GLY A O 1
ATOM 1370 N N . ALA A 1 193 ? 22.435 -24.427 -28.147 1.00 90.44 193 ALA A N 1
ATOM 1371 C CA . ALA A 1 193 ? 23.333 -25.577 -28.212 1.00 90.44 193 ALA A CA 1
ATOM 1372 C C . ALA A 1 193 ? 22.894 -26.578 -29.289 1.00 90.44 193 ALA A C 1
ATOM 1374 O O . ALA A 1 193 ? 23.723 -27.045 -30.065 1.00 90.44 193 ALA A O 1
ATOM 1375 N N . ASN A 1 194 ? 21.593 -26.859 -29.389 1.00 88.56 194 ASN A N 1
ATOM 1376 C CA . ASN A 1 194 ? 21.046 -27.724 -30.430 1.00 88.56 194 ASN A CA 1
ATOM 1377 C C . ASN A 1 194 ? 21.274 -27.139 -31.834 1.00 88.56 194 ASN A C 1
ATOM 1379 O O . ASN A 1 194 ? 21.684 -27.858 -32.742 1.00 88.56 194 ASN A O 1
ATOM 1383 N N . ALA A 1 195 ? 21.088 -25.826 -32.003 1.00 86.94 195 ALA A N 1
ATOM 1384 C CA . ALA A 1 195 ? 21.383 -25.141 -33.261 1.00 86.94 195 ALA A CA 1
ATOM 1385 C C . ALA A 1 195 ? 22.876 -25.227 -33.630 1.00 86.94 195 ALA A C 1
ATOM 1387 O O . ALA A 1 195 ? 23.209 -25.514 -34.779 1.00 86.94 195 ALA A O 1
ATOM 1388 N N . ALA A 1 196 ? 23.776 -25.045 -32.660 1.00 86.69 196 ALA A N 1
ATOM 1389 C CA . ALA A 1 196 ? 25.215 -25.182 -32.874 1.00 86.69 196 ALA A CA 1
ATOM 1390 C C . ALA A 1 196 ? 25.614 -26.622 -33.246 1.00 86.69 196 ALA A C 1
ATOM 1392 O O . ALA A 1 196 ? 26.360 -26.826 -34.201 1.00 86.69 196 ALA A O 1
ATOM 1393 N N . LEU A 1 197 ? 25.071 -27.630 -32.554 1.00 87.19 197 LEU A N 1
ATOM 1394 C CA . LEU A 1 197 ? 25.303 -29.042 -32.876 1.00 87.19 197 LEU A CA 1
ATOM 1395 C C . LEU A 1 197 ? 24.766 -29.397 -34.269 1.00 87.19 197 LEU A C 1
ATOM 1397 O O . LEU A 1 197 ? 25.453 -30.064 -35.039 1.00 87.19 197 LEU A O 1
ATOM 1401 N N . SER A 1 198 ? 23.587 -28.891 -34.639 1.00 84.12 198 SER A N 1
ATOM 1402 C CA . SER A 1 198 ? 23.033 -29.067 -35.985 1.00 84.12 198 SER A CA 1
ATOM 1403 C C . SER A 1 198 ? 23.915 -28.434 -37.066 1.00 84.12 198 SER A C 1
ATOM 1405 O O . SER A 1 198 ? 24.048 -29.008 -38.145 1.00 84.12 198 SER A O 1
ATOM 1407 N N . GLN A 1 199 ? 24.541 -27.283 -36.797 1.00 83.56 199 GLN A N 1
ATOM 1408 C CA . GLN A 1 199 ? 25.506 -26.673 -37.719 1.00 83.56 199 GLN A CA 1
ATOM 1409 C C . GLN A 1 199 ? 26.797 -27.491 -37.832 1.00 83.56 199 GLN A C 1
ATOM 1411 O O . GLN A 1 199 ? 27.327 -27.633 -38.931 1.00 83.56 199 GLN A O 1
ATOM 1416 N N . MET A 1 200 ? 27.288 -28.051 -36.722 1.00 80.31 200 MET A N 1
ATOM 1417 C CA . MET A 1 200 ? 28.521 -28.845 -36.700 1.00 80.31 200 MET A CA 1
ATOM 1418 C C . MET A 1 200 ? 28.370 -30.214 -37.375 1.00 80.31 200 MET A C 1
ATOM 1420 O O . MET A 1 200 ? 29.313 -30.674 -38.013 1.00 80.31 200 MET A O 1
ATOM 1424 N N . PHE A 1 201 ? 27.209 -30.864 -37.241 1.00 82.25 201 PHE A N 1
ATOM 1425 C CA . PHE A 1 201 ? 27.004 -32.247 -37.689 1.00 82.25 201 PHE A CA 1
ATOM 1426 C C . PHE A 1 201 ? 26.110 -32.401 -38.928 1.00 82.25 201 PHE A C 1
ATOM 1428 O O . PHE A 1 201 ? 26.015 -33.508 -39.452 1.00 82.25 201 PHE A O 1
ATOM 1435 N N . GLY A 1 202 ? 25.452 -31.334 -39.399 1.00 66.19 202 GLY A N 1
ATOM 1436 C CA . GLY A 1 202 ? 24.316 -31.469 -40.317 1.00 66.19 202 GLY A CA 1
ATOM 1437 C C . GLY A 1 202 ? 24.251 -30.544 -41.529 1.00 66.19 202 GLY A C 1
ATOM 1438 O O . GLY A 1 202 ? 23.241 -30.616 -42.207 1.00 66.19 202 GLY A O 1
ATOM 1439 N N . GLY A 1 203 ? 25.262 -29.712 -41.822 1.00 62.50 203 GLY A N 1
ATOM 1440 C CA . GLY A 1 203 ? 25.376 -28.966 -43.092 1.00 62.50 203 GLY A CA 1
ATOM 1441 C C . GLY A 1 203 ? 24.154 -28.115 -43.492 1.00 62.50 203 GLY A C 1
ATOM 1442 O O . GLY A 1 203 ? 23.193 -28.615 -44.058 1.00 62.50 203 GLY A O 1
ATOM 1443 N N . THR A 1 204 ? 24.231 -26.797 -43.262 1.00 54.16 204 THR A N 1
ATOM 1444 C CA . THR A 1 204 ? 23.257 -25.771 -43.712 1.00 54.16 204 THR A CA 1
ATOM 1445 C C . THR A 1 204 ? 21.784 -26.120 -43.467 1.00 54.16 204 THR A C 1
ATOM 1447 O O . THR A 1 204 ? 21.026 -26.362 -44.401 1.00 54.16 204 THR A O 1
ATOM 1450 N N . SER A 1 205 ? 21.356 -26.066 -42.205 1.00 50.88 205 SER A N 1
ATOM 1451 C CA . SER A 1 205 ? 19.946 -25.801 -41.912 1.00 50.88 205 SER A CA 1
ATOM 1452 C C . SER A 1 205 ? 19.731 -24.291 -41.970 1.00 50.88 205 SER A C 1
ATOM 1454 O O . SER A 1 205 ? 20.454 -23.548 -41.300 1.00 50.88 205 SER A O 1
ATOM 1456 N N . ASP A 1 206 ? 18.762 -23.852 -42.775 1.00 54.22 206 ASP A N 1
ATOM 1457 C CA . ASP A 1 206 ? 18.299 -22.467 -42.834 1.00 54.22 206 ASP A CA 1
ATOM 1458 C C . ASP A 1 206 ? 18.126 -21.902 -41.419 1.00 54.22 206 ASP A C 1
ATOM 1460 O O . ASP A 1 206 ? 17.408 -22.444 -40.574 1.00 54.22 206 ASP A O 1
ATOM 1464 N N . LEU A 1 207 ? 18.850 -20.819 -41.156 1.00 55.44 207 LEU A N 1
ATOM 1465 C CA . LEU A 1 207 ? 18.778 -20.059 -39.919 1.00 55.44 207 LEU A CA 1
ATOM 1466 C C . LEU A 1 207 ? 17.345 -19.529 -39.735 1.00 55.44 207 LEU A C 1
ATOM 1468 O O . LEU A 1 207 ? 16.889 -18.763 -40.586 1.00 55.44 207 LEU A O 1
ATOM 1472 N N . PRO A 1 208 ? 16.674 -19.728 -38.587 1.00 52.72 208 PRO A N 1
ATOM 1473 C CA . PRO A 1 208 ? 15.865 -18.642 -38.077 1.00 52.72 208 PRO A CA 1
ATOM 1474 C C . PRO A 1 208 ? 16.866 -17.565 -37.662 1.00 52.72 208 PRO A C 1
ATOM 1476 O O . PRO A 1 208 ? 17.618 -17.729 -36.698 1.00 52.72 208 PRO A O 1
ATOM 1479 N N . ALA A 1 209 ? 16.946 -16.493 -38.449 1.00 50.97 209 ALA A N 1
ATOM 1480 C CA . ALA A 1 209 ? 17.752 -15.337 -38.107 1.00 50.97 209 ALA A CA 1
ATOM 1481 C C . ALA A 1 209 ? 17.443 -14.941 -36.656 1.00 50.97 209 ALA A C 1
ATOM 1483 O O . ALA A 1 209 ? 16.311 -14.590 -36.323 1.00 50.97 209 ALA A O 1
ATOM 1484 N N . LEU A 1 210 ? 18.461 -14.993 -35.794 1.00 50.72 210 LEU A N 1
ATOM 1485 C CA . LEU A 1 210 ? 18.467 -14.266 -34.534 1.00 50.72 210 LEU A CA 1
ATOM 1486 C C . LEU A 1 210 ? 18.396 -12.786 -34.905 1.00 50.72 210 LEU A C 1
ATOM 1488 O O . LEU A 1 210 ? 19.412 -12.107 -35.039 1.00 50.72 210 LEU A O 1
ATOM 1492 N N . THR A 1 211 ? 17.185 -12.281 -35.126 1.00 41.47 211 THR A N 1
ATOM 1493 C CA . THR A 1 211 ? 16.952 -10.850 -35.135 1.00 41.47 211 THR A CA 1
ATOM 1494 C C . THR A 1 211 ? 17.369 -10.371 -33.758 1.00 41.47 211 THR A C 1
ATOM 1496 O O . THR A 1 211 ? 16.685 -10.630 -32.765 1.00 41.47 211 THR A O 1
ATOM 1499 N N . SER A 1 212 ? 18.512 -9.692 -33.689 1.00 47.81 212 SER A N 1
ATOM 1500 C CA . SER A 1 212 ? 18.801 -8.734 -32.635 1.00 47.81 212 SER A CA 1
ATOM 1501 C C . SER A 1 212 ? 17.589 -7.819 -32.544 1.00 47.81 212 SER A C 1
ATOM 1503 O O . SER A 1 212 ? 17.429 -6.902 -33.349 1.00 47.81 212 SER A O 1
ATOM 1505 N N . ALA A 1 213 ? 16.686 -8.119 -31.614 1.00 44.53 213 ALA A N 1
ATOM 1506 C CA . ALA A 1 213 ? 15.506 -7.326 -31.360 1.00 44.53 213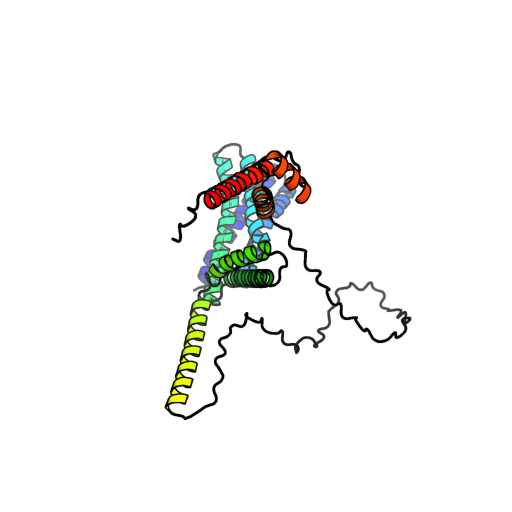 ALA A CA 1
ATOM 1507 C C . ALA A 1 213 ? 15.950 -6.007 -30.715 1.00 44.53 213 ALA A C 1
ATOM 1509 O O . ALA A 1 213 ? 15.787 -5.784 -29.520 1.00 44.53 213 ALA A O 1
ATOM 1510 N N . THR A 1 214 ? 16.444 -5.078 -31.535 1.00 50.03 214 THR A N 1
ATOM 1511 C CA . THR A 1 214 ? 16.123 -3.658 -31.365 1.00 50.03 214 THR A CA 1
ATOM 1512 C C . THR A 1 214 ? 14.678 -3.486 -31.825 1.00 50.03 214 THR A C 1
ATOM 1514 O O . THR A 1 214 ? 14.362 -2.849 -32.825 1.00 50.03 214 THR A O 1
ATOM 1517 N N . THR A 1 215 ? 13.769 -4.125 -31.102 1.00 42.06 215 THR A N 1
ATOM 1518 C CA . THR A 1 215 ? 12.338 -3.920 -31.229 1.00 42.06 215 THR A CA 1
ATOM 1519 C C . THR A 1 215 ? 11.852 -3.749 -29.810 1.00 42.06 215 THR A C 1
ATOM 1521 O O . THR A 1 215 ? 11.858 -4.668 -28.996 1.00 42.06 215 THR A O 1
ATOM 1524 N N . ARG A 1 216 ? 11.513 -2.498 -29.504 1.00 43.53 216 ARG A N 1
ATOM 1525 C CA . ARG A 1 216 ? 10.582 -2.105 -28.449 1.00 43.53 216 ARG A CA 1
ATOM 1526 C C . ARG A 1 216 ? 9.590 -3.248 -28.182 1.00 43.53 216 ARG A C 1
ATOM 1528 O O . ARG A 1 216 ? 9.007 -3.709 -29.161 1.00 43.53 216 ARG A O 1
ATOM 1535 N N . PRO A 1 217 ? 9.380 -3.695 -26.932 1.00 43.28 217 PRO A N 1
ATOM 1536 C CA . PRO A 1 217 ? 8.454 -4.787 -26.675 1.00 43.28 217 PRO A CA 1
ATOM 1537 C C . PRO A 1 217 ? 7.078 -4.387 -27.211 1.00 43.28 217 PRO A C 1
ATOM 1539 O O . PRO A 1 217 ? 6.452 -3.450 -26.711 1.00 43.28 217 PRO A O 1
ATOM 1542 N N . ALA A 1 218 ? 6.659 -5.043 -28.292 1.00 45.19 218 ALA A N 1
ATOM 1543 C CA . ALA A 1 218 ? 5.283 -5.009 -28.732 1.00 45.19 218 ALA A CA 1
ATOM 1544 C C . ALA A 1 218 ? 4.492 -5.776 -27.673 1.00 45.19 218 ALA A C 1
ATOM 1546 O O . ALA A 1 218 ? 4.841 -6.907 -27.331 1.00 45.19 218 ALA A O 1
ATOM 1547 N N . LEU A 1 219 ? 3.467 -5.132 -27.111 1.00 48.84 219 LEU A N 1
ATOM 1548 C CA . LEU A 1 219 ? 2.447 -5.852 -26.362 1.00 48.84 219 LEU A CA 1
ATOM 1549 C C . LEU A 1 219 ? 1.905 -6.980 -27.257 1.00 48.84 219 LEU A C 1
ATOM 1551 O O . LEU A 1 219 ? 1.818 -6.769 -28.472 1.00 48.84 219 LEU A O 1
ATOM 1555 N N . PRO A 1 220 ? 1.529 -8.142 -26.695 1.00 44.34 220 PRO A N 1
ATOM 1556 C CA . PRO A 1 220 ? 0.820 -9.149 -27.469 1.00 44.34 220 PRO A CA 1
ATOM 1557 C C . PRO A 1 220 ? -0.398 -8.486 -28.116 1.00 44.34 220 PRO A C 1
ATOM 1559 O O . PRO A 1 220 ? -1.161 -7.785 -27.444 1.00 44.34 220 PRO A O 1
ATOM 1562 N N . ALA A 1 221 ? -0.533 -8.651 -29.432 1.00 44.78 221 ALA A N 1
ATOM 1563 C CA . ALA A 1 221 ? -1.754 -8.287 -30.126 1.00 44.78 221 ALA A CA 1
ATOM 1564 C C . ALA A 1 221 ? -2.900 -9.031 -29.434 1.00 44.78 221 ALA A C 1
ATOM 1566 O O . ALA A 1 221 ? -2.812 -10.241 -29.227 1.00 44.78 221 ALA A O 1
ATOM 1567 N N . ALA A 1 222 ? -3.934 -8.299 -29.025 1.00 41.88 222 ALA A N 1
ATOM 1568 C CA . ALA A 1 222 ? -5.177 -8.921 -28.608 1.00 41.88 222 ALA A CA 1
ATOM 1569 C C . ALA A 1 222 ? -5.645 -9.810 -29.766 1.00 41.88 222 ALA A C 1
ATOM 1571 O O . ALA A 1 222 ? -5.810 -9.316 -30.883 1.00 41.88 222 ALA A O 1
ATOM 1572 N N . SER A 1 223 ? -5.787 -11.111 -29.513 1.00 38.38 223 SER A N 1
ATOM 1573 C CA . SER A 1 223 ? -6.400 -12.035 -30.459 1.00 38.38 223 SER A CA 1
ATOM 1574 C C . SER A 1 223 ? -7.767 -11.475 -30.845 1.00 38.38 223 SER A C 1
ATOM 1576 O O . SER A 1 223 ? -8.616 -11.252 -29.985 1.00 38.38 223 SER A O 1
ATOM 1578 N N . ALA A 1 224 ? -7.957 -11.206 -32.134 1.00 46.25 224 ALA A N 1
ATOM 1579 C CA . ALA A 1 224 ? -9.195 -10.661 -32.684 1.00 46.25 224 ALA A CA 1
ATOM 1580 C C . ALA A 1 224 ? -10.294 -11.728 -32.866 1.00 46.25 224 ALA A C 1
ATOM 1582 O O . ALA A 1 224 ? -11.306 -11.444 -33.496 1.00 46.25 224 ALA A O 1
ATOM 1583 N N . ASP A 1 225 ? -10.122 -12.919 -32.286 1.00 41.84 225 ASP A N 1
ATOM 1584 C CA . ASP A 1 225 ? -10.994 -14.078 -32.509 1.00 41.84 225 ASP A CA 1
ATOM 1585 C C . ASP A 1 225 ? -11.875 -14.447 -31.303 1.00 41.84 225 ASP A C 1
ATOM 1587 O O . ASP A 1 225 ? -12.440 -15.531 -31.276 1.00 41.84 225 ASP A O 1
ATOM 1591 N N . ASP A 1 226 ? -12.042 -13.554 -30.319 1.00 41.78 226 ASP A N 1
ATOM 1592 C CA . ASP A 1 226 ? -12.811 -13.871 -29.098 1.00 41.78 226 ASP A CA 1
ATOM 1593 C C . ASP A 1 226 ? -13.808 -12.767 -28.677 1.00 41.78 226 ASP A C 1
ATOM 1595 O O . ASP A 1 226 ? -14.041 -12.529 -27.493 1.00 41.78 226 ASP A O 1
ATOM 1599 N N . VAL A 1 227 ? -14.383 -12.030 -29.645 1.00 43.50 227 VAL A N 1
ATOM 1600 C CA . VAL A 1 227 ? -15.329 -10.915 -29.367 1.00 43.50 227 VAL A CA 1
ATOM 1601 C C . VAL A 1 227 ? -16.647 -10.994 -30.160 1.00 43.50 227 VAL A C 1
ATOM 1603 O O . VAL A 1 227 ? -17.426 -10.049 -30.150 1.00 43.50 227 VAL A O 1
ATOM 1606 N N . MET A 1 228 ? -16.965 -12.119 -30.809 1.00 41.16 228 MET A N 1
ATOM 1607 C CA . MET A 1 228 ? -18.275 -12.289 -31.472 1.00 41.16 228 MET A CA 1
ATOM 1608 C C . MET A 1 228 ? -19.199 -13.319 -30.825 1.00 41.16 228 MET A C 1
ATOM 1610 O O . MET A 1 228 ? -20.293 -13.536 -31.344 1.00 41.16 228 MET A O 1
ATOM 1614 N N . ASP A 1 229 ? -18.849 -13.882 -29.665 1.00 37.53 229 ASP A N 1
ATOM 1615 C CA . ASP A 1 229 ? -19.853 -14.600 -28.883 1.00 37.53 229 ASP A CA 1
ATOM 1616 C C . ASP A 1 229 ? -20.631 -13.589 -28.036 1.00 37.53 229 ASP A C 1
ATOM 1618 O O . ASP A 1 229 ? -20.181 -13.089 -27.000 1.00 37.53 229 ASP A O 1
ATOM 1622 N N . SER A 1 230 ? -21.795 -13.216 -28.563 1.00 39.38 230 SER A N 1
ATOM 1623 C CA . SER A 1 230 ? -22.752 -12.315 -27.932 1.00 39.38 230 SER A CA 1
ATOM 1624 C C . SER A 1 230 ? -23.293 -12.973 -26.667 1.00 39.38 230 SER A C 1
ATOM 1626 O O . SER A 1 230 ? -24.361 -13.582 -26.660 1.00 39.38 230 SER A O 1
ATOM 1628 N N . ARG A 1 231 ? -22.549 -12.862 -25.565 1.00 40.16 231 ARG A N 1
ATOM 1629 C CA . ARG A 1 231 ? -23.063 -13.201 -24.243 1.00 40.16 231 ARG A CA 1
ATOM 1630 C C . ARG A 1 231 ? -24.183 -12.213 -23.946 1.00 40.16 231 ARG A C 1
ATOM 1632 O O . ARG A 1 231 ? -23.932 -11.015 -23.817 1.00 40.16 231 ARG A O 1
ATOM 1639 N N . ALA A 1 232 ? -25.411 -12.722 -23.895 1.00 38.59 232 ALA A N 1
ATOM 1640 C CA . ALA A 1 232 ? -26.594 -11.959 -23.540 1.00 38.59 232 ALA A CA 1
ATOM 1641 C C . ALA A 1 232 ? -26.309 -11.146 -22.269 1.00 38.59 232 ALA A C 1
ATOM 1643 O O . ALA A 1 232 ? -26.083 -11.707 -21.196 1.00 38.59 232 ALA A O 1
ATOM 1644 N N . GLN A 1 233 ? -26.268 -9.821 -22.407 1.00 38.75 233 GLN A N 1
ATOM 1645 C CA . GLN A 1 233 ? -26.360 -8.939 -21.259 1.00 38.75 233 GLN A CA 1
ATOM 1646 C C . GLN A 1 233 ? -27.737 -9.165 -20.651 1.00 38.75 233 GLN A C 1
ATOM 1648 O O . GLN A 1 233 ? -28.756 -8.761 -21.211 1.00 38.75 233 GLN A O 1
ATOM 1653 N N . GLU A 1 234 ? -27.757 -9.835 -19.507 1.00 39.81 234 GLU A N 1
ATOM 1654 C CA . GLU A 1 234 ? -28.899 -9.822 -18.613 1.00 39.81 234 GLU A CA 1
ATOM 1655 C C . GLU A 1 234 ? -29.042 -8.390 -18.088 1.00 39.81 234 GLU A C 1
ATOM 1657 O O . GLU A 1 234 ? -28.358 -7.943 -17.168 1.00 39.81 234 GLU A O 1
ATOM 1662 N N . SER A 1 235 ? -29.861 -7.626 -18.805 1.00 39.84 235 SER A N 1
ATOM 1663 C CA . SER A 1 235 ? -30.250 -6.266 -18.478 1.00 39.84 235 SER A CA 1
ATOM 1664 C C . SER A 1 235 ? -31.055 -6.286 -17.182 1.00 39.84 235 SER A C 1
ATOM 1666 O O . SER A 1 235 ? -32.229 -6.647 -17.166 1.00 39.84 235 SER A O 1
ATOM 1668 N N . THR A 1 236 ? -30.432 -5.878 -16.080 1.00 44.09 236 THR A N 1
ATOM 1669 C CA . THR A 1 236 ? -31.128 -5.540 -14.835 1.00 44.09 236 THR A CA 1
ATOM 1670 C C . THR A 1 236 ? -31.750 -4.147 -14.950 1.00 44.09 236 THR A C 1
ATOM 1672 O O . THR A 1 236 ? -31.349 -3.216 -14.252 1.00 44.09 236 THR A O 1
ATOM 1675 N N . ILE A 1 237 ? -32.718 -3.993 -15.854 1.00 46.00 237 ILE A N 1
ATOM 1676 C CA . ILE A 1 237 ? -33.718 -2.925 -15.775 1.00 46.00 237 ILE A CA 1
ATOM 1677 C C . ILE A 1 237 ? -34.939 -3.556 -15.095 1.00 46.00 237 ILE A C 1
ATOM 1679 O O . ILE A 1 237 ? -35.446 -4.557 -15.607 1.00 46.00 237 ILE A O 1
ATOM 1683 N N . PRO A 1 238 ? -35.405 -3.048 -13.942 1.00 42.81 238 PRO A N 1
ATOM 1684 C CA . PRO A 1 238 ? -36.629 -3.552 -13.340 1.00 42.81 238 PRO A CA 1
ATOM 1685 C C . PRO A 1 238 ? -37.796 -3.343 -14.312 1.00 42.81 238 PRO A C 1
ATOM 1687 O O . PRO A 1 238 ? -38.003 -2.252 -14.838 1.00 42.81 238 PRO A O 1
ATOM 1690 N N . ALA A 1 239 ? -38.520 -4.427 -14.581 1.00 44.91 239 ALA A N 1
ATOM 1691 C CA . ALA A 1 239 ? -39.753 -4.402 -15.342 1.00 44.91 239 ALA A CA 1
ATOM 1692 C C . ALA A 1 239 ? -40.883 -3.882 -14.447 1.00 44.91 239 ALA A C 1
ATOM 1694 O O . ALA A 1 239 ? -41.229 -4.517 -13.449 1.00 44.91 239 ALA A O 1
ATOM 1695 N N . ASP A 1 240 ? -41.487 -2.764 -14.832 1.00 52.22 240 ASP A N 1
ATOM 1696 C CA . ASP A 1 240 ? -42.756 -2.330 -14.261 1.00 52.22 240 ASP A CA 1
ATOM 1697 C C . ASP A 1 240 ? -43.894 -3.149 -14.902 1.00 52.22 240 ASP A C 1
ATOM 1699 O O . ASP A 1 240 ? -43.892 -3.451 -16.100 1.00 52.22 240 ASP A O 1
ATOM 1703 N N . GLY A 1 241 ? -44.852 -3.566 -14.075 1.00 49.84 241 GLY A N 1
ATOM 1704 C CA . GLY A 1 241 ? -45.683 -4.764 -14.250 1.00 49.84 241 GLY A CA 1
ATOM 1705 C C . GLY A 1 241 ? -46.745 -4.816 -15.357 1.00 49.84 241 GLY A C 1
ATOM 1706 O O . GLY A 1 241 ? -47.730 -5.514 -15.150 1.00 49.84 241 GLY A O 1
ATOM 1707 N N . ASN A 1 242 ? -46.583 -4.163 -16.517 1.00 57.56 242 ASN A N 1
ATOM 1708 C CA . ASN A 1 242 ? -47.628 -4.135 -17.563 1.00 57.56 242 ASN A CA 1
ATOM 1709 C C . ASN A 1 242 ? -47.224 -4.626 -18.975 1.00 57.56 242 ASN A C 1
ATOM 1711 O O . ASN A 1 242 ? -47.992 -4.443 -19.916 1.00 57.56 242 ASN A O 1
ATOM 1715 N N . GLY A 1 243 ? -46.083 -5.300 -19.148 1.00 50.38 243 GLY A N 1
ATOM 1716 C CA . GLY A 1 243 ? -45.882 -6.307 -20.211 1.00 50.38 243 GLY A CA 1
ATOM 1717 C C . GLY A 1 243 ? -46.356 -6.012 -21.652 1.00 50.38 243 GLY A C 1
ATOM 1718 O O . GLY A 1 243 ? -46.947 -6.902 -22.263 1.00 50.38 243 GLY A O 1
ATOM 1719 N N . ARG A 1 244 ? -46.076 -4.833 -22.235 1.00 38.47 244 ARG A N 1
ATOM 1720 C CA . ARG A 1 244 ? -46.157 -4.605 -23.698 1.00 38.47 244 ARG A CA 1
ATOM 1721 C C . ARG A 1 244 ? -45.128 -3.576 -24.207 1.00 38.47 244 ARG A C 1
ATOM 1723 O O . ARG A 1 244 ? -45.033 -2.508 -23.609 1.00 38.47 244 ARG A O 1
ATOM 1730 N N . PRO A 1 245 ? -44.414 -3.857 -25.319 1.00 43.62 245 PRO A N 1
ATOM 1731 C CA . PRO A 1 245 ? -43.599 -2.884 -26.048 1.00 43.62 245 PRO A CA 1
ATOM 1732 C C . PRO A 1 245 ? -44.383 -2.228 -27.206 1.00 43.62 245 PRO A C 1
ATOM 1734 O O . PRO A 1 245 ? -45.019 -2.921 -27.995 1.00 43.62 245 PRO A O 1
ATOM 1737 N N . THR A 1 246 ? -44.296 -0.901 -27.311 1.00 44.03 246 THR A N 1
ATOM 1738 C CA . THR A 1 246 ? -44.705 -0.044 -28.448 1.00 44.03 246 THR A CA 1
ATOM 1739 C C . THR A 1 246 ? -43.744 1.151 -28.432 1.00 44.03 246 THR A C 1
ATOM 1741 O O . THR A 1 246 ? -43.504 1.697 -27.359 1.00 44.03 246 THR A O 1
ATOM 1744 N N . ASP A 1 247 ? -43.127 1.654 -29.486 1.00 42.69 247 ASP A N 1
ATOM 1745 C CA . ASP A 1 247 ? -43.131 1.328 -30.899 1.00 42.69 247 ASP A CA 1
ATOM 1746 C C . ASP A 1 247 ? -41.799 1.829 -31.463 1.00 42.69 247 ASP A C 1
ATOM 1748 O O . ASP A 1 247 ? -41.233 2.834 -31.024 1.00 42.69 247 ASP A O 1
ATOM 1752 N N . THR A 1 248 ? -41.314 1.114 -32.466 1.00 45.19 248 THR A N 1
ATOM 1753 C CA . THR A 1 248 ? -40.289 1.547 -33.406 1.00 45.19 248 THR A CA 1
ATOM 1754 C C . THR A 1 248 ? -40.789 2.752 -34.206 1.00 45.19 248 THR A C 1
ATOM 1756 O O . THR A 1 248 ? -41.564 2.594 -35.146 1.00 45.19 248 THR A O 1
ATOM 1759 N N . GLY A 1 249 ? -40.317 3.952 -33.865 1.00 37.97 249 GLY A N 1
ATOM 1760 C CA . GLY A 1 249 ? -40.329 5.103 -34.768 1.00 37.97 249 GLY A CA 1
ATOM 1761 C C . GLY A 1 249 ? -39.220 4.949 -35.806 1.00 37.97 249 GLY A C 1
ATOM 1762 O O . GLY A 1 249 ? -38.096 5.398 -35.596 1.00 37.97 249 GLY A O 1
ATOM 1763 N N . SER A 1 250 ? -39.524 4.242 -36.889 1.00 50.91 250 SER A N 1
ATOM 1764 C CA . SER A 1 250 ? -38.707 4.129 -38.095 1.00 50.91 250 SER A CA 1
ATOM 1765 C C . SER A 1 250 ? -38.841 5.401 -38.934 1.00 50.91 250 SER A C 1
ATOM 1767 O O . SER A 1 250 ? -39.806 5.514 -39.677 1.00 50.91 250 SER A O 1
ATOM 1769 N N . ASP A 1 251 ? -37.892 6.333 -38.805 1.00 49.00 251 ASP A N 1
ATOM 1770 C CA . ASP A 1 251 ? -37.752 7.511 -39.681 1.00 49.00 251 ASP A CA 1
ATOM 1771 C C . ASP A 1 251 ? -36.302 8.041 -39.684 1.00 49.00 251 ASP A C 1
ATOM 1773 O O . ASP A 1 251 ? -36.025 9.186 -39.329 1.00 49.00 251 ASP A O 1
ATOM 1777 N N . GLN A 1 252 ? -35.332 7.220 -40.097 1.00 41.94 252 GLN A N 1
ATOM 1778 C CA . GLN A 1 252 ? -34.068 7.763 -40.603 1.00 41.94 252 GLN A CA 1
ATOM 1779 C C . GLN A 1 252 ? -33.665 7.069 -41.897 1.00 41.94 252 GLN A C 1
ATOM 1781 O O . GLN A 1 252 ? -33.421 5.866 -41.944 1.00 41.94 252 GLN A O 1
ATOM 1786 N N . ALA A 1 253 ? -33.653 7.890 -42.944 1.00 41.72 253 ALA A N 1
ATOM 1787 C CA . ALA A 1 253 ? -33.239 7.570 -44.289 1.00 41.72 253 ALA A CA 1
ATOM 1788 C C . ALA A 1 253 ? -31.810 7.014 -44.316 1.00 41.72 253 ALA A C 1
ATOM 1790 O O . ALA A 1 253 ? -30.918 7.495 -43.616 1.00 41.72 253 ALA A O 1
ATOM 1791 N N . GLU A 1 254 ? -31.610 6.018 -45.172 1.00 53.03 254 GLU A N 1
ATOM 1792 C CA . GLU A 1 254 ? -30.296 5.548 -45.585 1.00 53.03 254 GLU A CA 1
ATOM 1793 C C . GLU A 1 254 ? -29.543 6.698 -46.277 1.00 53.03 254 GLU A C 1
ATOM 1795 O O . GLU A 1 254 ? -29.776 6.996 -47.448 1.00 53.03 254 GLU A O 1
ATOM 1800 N N . GLU A 1 255 ? -28.633 7.355 -45.555 1.00 44.94 255 GLU A N 1
ATOM 1801 C CA . GLU A 1 255 ? -27.618 8.231 -46.141 1.00 44.94 255 GLU A CA 1
ATOM 1802 C C . GLU A 1 255 ? -26.256 7.535 -46.137 1.00 44.94 255 GLU A C 1
ATOM 1804 O O . GLU A 1 255 ? -25.812 6.927 -45.160 1.00 44.94 255 GLU A O 1
ATOM 1809 N N . GLY A 1 256 ? -25.632 7.580 -47.310 1.00 43.59 256 GLY A N 1
ATOM 1810 C CA . GLY A 1 256 ? -24.510 6.749 -47.696 1.00 43.59 256 GLY A CA 1
ATOM 1811 C C . GLY A 1 256 ? -23.165 7.138 -47.089 1.00 43.59 256 GLY A C 1
ATOM 1812 O O . GLY A 1 256 ? -22.928 8.251 -46.639 1.00 43.59 256 GLY A O 1
ATOM 1813 N N . GLN A 1 257 ? -22.262 6.159 -47.172 1.00 46.88 257 GLN A N 1
ATOM 1814 C CA . GLN A 1 257 ? -20.806 6.299 -47.254 1.00 46.88 257 GLN A CA 1
ATOM 1815 C C . GLN A 1 257 ? -20.175 7.321 -46.300 1.00 46.88 257 GLN A C 1
ATOM 1817 O O . GLN A 1 257 ? -19.884 8.465 -46.637 1.00 46.88 257 GLN A O 1
ATOM 1822 N N . ASN A 1 258 ? -19.832 6.824 -45.114 1.00 38.94 258 ASN A N 1
ATOM 1823 C CA . ASN A 1 258 ? -19.000 7.508 -44.134 1.00 38.94 258 ASN A CA 1
ATOM 1824 C C . ASN A 1 258 ? -17.537 7.591 -44.632 1.00 38.94 258 ASN A C 1
ATOM 1826 O O . ASN A 1 258 ? -16.671 6.825 -44.208 1.00 38.94 258 ASN A O 1
ATOM 1830 N N . ILE A 1 259 ? -17.259 8.498 -45.574 1.00 48.09 259 ILE A N 1
ATOM 1831 C CA . ILE A 1 259 ? -15.897 8.885 -45.957 1.00 48.09 259 ILE A CA 1
ATOM 1832 C C . ILE A 1 259 ? -15.398 9.860 -44.890 1.00 48.09 259 ILE A C 1
ATOM 1834 O O . ILE A 1 259 ? -15.698 11.052 -44.920 1.00 48.09 259 ILE A O 1
ATOM 1838 N N . ARG A 1 260 ? -14.623 9.361 -43.924 1.00 40.62 260 ARG A N 1
ATOM 1839 C CA . ARG A 1 260 ? -13.840 10.231 -43.039 1.00 40.62 260 ARG A CA 1
ATOM 1840 C C . ARG A 1 260 ? -12.719 10.874 -43.865 1.00 40.62 260 ARG A C 1
ATOM 1842 O O . ARG A 1 260 ? -11.891 10.129 -44.388 1.00 40.62 260 ARG A O 1
ATOM 1849 N N . PRO A 1 261 ? -12.641 12.211 -43.987 1.00 47.94 261 PRO A N 1
ATOM 1850 C CA . PRO A 1 261 ? -11.483 12.838 -44.601 1.00 47.94 261 PRO A CA 1
ATOM 1851 C C . PRO A 1 261 ? -10.260 12.632 -43.703 1.00 47.94 261 PRO A C 1
ATOM 1853 O O . PRO A 1 261 ? -10.313 12.814 -42.484 1.00 47.94 261 PRO A O 1
ATOM 1856 N N . ASP A 1 262 ? -9.161 12.233 -44.332 1.00 47.00 262 ASP A N 1
ATOM 1857 C CA . ASP A 1 262 ? -7.865 12.025 -43.703 1.00 47.00 262 ASP A CA 1
ATOM 1858 C C . ASP A 1 262 ? -7.329 13.383 -43.211 1.00 47.00 262 ASP A C 1
ATOM 1860 O O . ASP A 1 262 ? -6.933 14.252 -43.992 1.00 47.00 262 ASP A O 1
ATOM 1864 N N . LEU A 1 263 ? -7.393 13.621 -41.900 1.00 49.66 263 LEU A N 1
ATOM 1865 C CA . LEU A 1 263 ? -6.885 14.841 -41.274 1.00 49.66 263 LEU A CA 1
ATOM 1866 C C . LEU A 1 263 ? -5.351 14.812 -41.290 1.00 49.66 263 LEU A C 1
ATOM 1868 O O . LEU A 1 263 ? -4.709 14.336 -40.352 1.00 49.66 263 LEU A O 1
ATOM 1872 N N . GLN A 1 264 ? -4.746 15.369 -42.342 1.00 48.22 264 GLN A N 1
ATOM 1873 C CA . GLN A 1 264 ? -3.322 15.693 -42.333 1.00 48.22 264 GLN A CA 1
ATOM 1874 C C . GLN A 1 264 ? -3.049 16.776 -41.284 1.00 48.22 264 GLN A C 1
ATOM 1876 O O . GLN A 1 264 ? -3.362 17.954 -41.455 1.00 48.22 264 GLN A O 1
ATOM 1881 N N . VAL A 1 265 ? -2.424 16.371 -40.177 1.00 51.19 265 VAL A N 1
ATOM 1882 C CA . VAL A 1 265 ? -1.886 17.287 -39.169 1.00 51.19 265 VAL A CA 1
ATOM 1883 C C . VAL A 1 265 ? -0.721 18.058 -39.789 1.00 51.19 265 VAL A C 1
ATOM 1885 O O . VAL A 1 265 ? 0.425 17.604 -39.775 1.00 51.19 265 VAL A O 1
ATOM 1888 N N . VAL A 1 266 ? -1.006 19.248 -40.318 1.00 50.00 266 VAL A N 1
ATOM 1889 C CA . VAL A 1 266 ? 0.014 20.216 -40.732 1.00 50.00 266 VAL A CA 1
ATOM 1890 C C . VAL A 1 266 ? 0.737 20.701 -39.475 1.00 50.00 266 VAL A C 1
ATOM 1892 O O . VAL A 1 266 ? 0.271 21.581 -38.751 1.00 50.00 266 VAL A O 1
ATOM 1895 N N . ARG A 1 267 ? 1.887 20.090 -39.176 1.00 52.56 267 ARG A N 1
ATOM 1896 C CA . ARG A 1 267 ? 2.808 20.581 -38.147 1.00 52.56 267 ARG A CA 1
ATOM 1897 C C . ARG A 1 267 ? 3.446 21.869 -38.652 1.00 52.56 267 ARG A C 1
ATOM 1899 O O . ARG A 1 267 ? 4.382 21.829 -39.442 1.00 52.56 267 ARG A O 1
ATOM 1906 N N . THR A 1 268 ? 2.980 23.009 -38.164 1.00 55.53 268 THR A N 1
ATOM 1907 C CA . THR A 1 268 ? 3.755 24.245 -38.251 1.00 55.53 268 THR A CA 1
ATOM 1908 C C . THR A 1 268 ? 4.947 24.117 -37.303 1.00 55.53 268 THR A C 1
ATOM 1910 O O . THR A 1 268 ? 4.793 23.997 -36.086 1.00 55.53 268 THR A O 1
ATOM 1913 N N . GLU A 1 269 ? 6.163 24.057 -37.852 1.00 53.84 269 GLU A N 1
ATOM 1914 C CA . GLU A 1 269 ? 7.370 24.035 -37.029 1.00 53.84 269 GLU A CA 1
ATOM 1915 C C . GLU A 1 269 ? 7.452 25.333 -36.208 1.00 53.84 269 GLU A C 1
ATOM 1917 O O . GLU A 1 269 ? 7.438 26.430 -36.776 1.00 53.84 269 GLU A O 1
ATOM 1922 N N . PRO A 1 270 ? 7.539 25.264 -34.867 1.00 54.50 270 PRO A N 1
ATOM 1923 C CA . PRO A 1 270 ? 7.669 26.465 -34.062 1.00 54.50 270 PRO A CA 1
ATOM 1924 C C . PRO A 1 270 ? 9.024 27.119 -34.353 1.00 54.50 270 PRO A C 1
ATOM 1926 O O . PRO A 1 270 ? 10.078 26.542 -34.075 1.00 54.50 270 PRO A O 1
ATOM 1929 N N . LYS A 1 271 ? 8.992 28.346 -34.892 1.00 59.22 271 LYS A N 1
ATOM 1930 C CA . LYS A 1 271 ? 10.176 29.170 -35.177 1.00 59.22 271 LYS A CA 1
ATOM 1931 C C . LYS A 1 271 ? 11.072 29.201 -33.931 1.00 59.22 271 LYS A C 1
ATOM 1933 O O . LYS A 1 271 ? 10.663 29.678 -32.870 1.00 59.22 271 LYS A O 1
ATOM 1938 N N . LYS A 1 272 ? 12.278 28.634 -34.037 1.00 65.00 272 LYS A N 1
ATOM 1939 C CA . LYS A 1 272 ? 13.225 28.486 -32.921 1.00 65.00 272 LYS A CA 1
ATOM 1940 C C . LYS A 1 272 ? 13.549 29.869 -32.348 1.00 65.00 272 LYS A C 1
ATOM 1942 O O . LYS A 1 272 ? 14.270 30.644 -32.972 1.00 65.00 272 LYS A O 1
ATOM 1947 N N . LYS A 1 273 ? 13.007 30.187 -31.167 1.00 74.56 273 LYS A N 1
ATOM 1948 C CA . LYS A 1 273 ? 13.316 31.438 -30.460 1.00 74.56 273 LYS A CA 1
ATOM 1949 C C . LYS A 1 273 ? 14.825 31.474 -30.183 1.00 74.56 273 LYS A C 1
ATOM 1951 O O . LYS A 1 273 ? 15.361 30.522 -29.609 1.00 74.56 273 LYS A O 1
ATOM 1956 N N . ARG A 1 274 ? 15.515 32.529 -30.637 1.00 77.31 274 ARG A N 1
ATOM 1957 C CA . ARG A 1 274 ? 16.936 32.763 -30.319 1.00 77.31 274 ARG A CA 1
ATOM 1958 C C . ARG A 1 274 ? 17.083 32.886 -28.800 1.00 77.31 274 ARG A C 1
ATOM 1960 O O . ARG A 1 274 ? 16.168 33.350 -28.128 1.00 77.31 274 ARG A O 1
ATOM 1967 N N . SER A 1 275 ? 18.179 32.383 -28.239 1.00 90.94 275 SER A N 1
ATOM 1968 C CA . SER A 1 275 ? 18.406 32.449 -26.792 1.00 90.94 275 SER A CA 1
ATOM 1969 C C . SER A 1 275 ? 18.877 33.850 -26.395 1.00 90.94 275 SER A C 1
ATOM 1971 O O . SER A 1 275 ? 19.635 34.471 -27.134 1.00 90.94 275 SER A O 1
ATOM 1973 N N . MET A 1 276 ? 18.495 34.322 -25.200 1.00 90.56 276 MET A N 1
ATOM 1974 C CA . MET A 1 276 ? 18.956 35.616 -24.661 1.00 90.56 276 MET A CA 1
ATOM 1975 C C . MET A 1 276 ? 20.485 35.744 -24.686 1.00 90.56 276 MET A C 1
ATOM 1977 O O . MET A 1 276 ? 21.009 36.803 -25.000 1.00 90.56 276 MET A O 1
ATOM 1981 N N . ARG A 1 277 ? 21.209 34.647 -24.419 1.00 94.56 277 ARG A N 1
ATOM 1982 C CA . ARG A 1 277 ? 22.675 34.609 -24.504 1.00 94.56 277 ARG A CA 1
ATOM 1983 C C . ARG A 1 277 ? 23.173 34.977 -25.903 1.00 94.56 277 ARG A C 1
ATOM 1985 O O . ARG A 1 277 ? 24.068 35.798 -26.014 1.00 94.56 277 ARG A O 1
ATOM 1992 N N . ALA A 1 278 ? 22.606 34.382 -26.953 1.00 93.00 278 ALA A N 1
ATOM 1993 C CA . ALA A 1 278 ? 23.048 34.643 -28.322 1.00 93.00 278 ALA A CA 1
ATOM 1994 C C . ALA A 1 278 ? 22.808 36.104 -28.729 1.00 93.00 278 ALA A C 1
ATOM 1996 O O . ALA A 1 278 ? 23.654 36.697 -29.387 1.00 93.00 278 ALA A O 1
ATOM 1997 N N . ASP A 1 279 ? 21.688 36.690 -28.298 1.00 93.62 279 ASP A N 1
ATOM 1998 C CA . ASP A 1 279 ? 21.393 38.099 -28.565 1.00 93.62 279 ASP A CA 1
ATOM 1999 C C . ASP A 1 279 ? 22.350 39.042 -27.813 1.00 93.62 279 ASP A C 1
ATOM 2001 O O . ASP A 1 279 ? 22.843 39.992 -28.410 1.00 93.62 279 ASP A O 1
ATOM 2005 N N . VAL A 1 280 ? 22.663 38.757 -26.540 1.00 94.75 280 VAL A N 1
ATOM 2006 C CA . VAL A 1 280 ? 23.630 39.551 -25.754 1.00 94.75 280 VAL A CA 1
ATOM 2007 C C . VAL A 1 280 ? 25.024 39.495 -26.378 1.00 94.75 280 VAL A C 1
ATOM 2009 O O . VAL A 1 280 ? 25.670 40.526 -26.527 1.00 94.75 280 VAL A O 1
ATOM 2012 N N . PHE A 1 281 ? 25.477 38.306 -26.777 1.00 94.62 281 PHE A N 1
ATOM 2013 C CA . PHE A 1 281 ? 26.781 38.132 -27.420 1.00 94.62 281 PHE A CA 1
ATOM 2014 C C . PHE A 1 281 ? 26.849 38.836 -28.779 1.00 94.62 281 PHE A C 1
ATOM 2016 O O . PHE A 1 281 ? 27.860 39.461 -29.075 1.00 94.62 281 PHE A O 1
ATOM 2023 N N . GLY A 1 282 ? 25.771 38.789 -29.570 1.00 93.69 282 GLY A N 1
ATOM 2024 C CA . GLY A 1 282 ? 25.679 39.534 -30.826 1.00 93.69 282 GLY A CA 1
ATOM 2025 C C . GLY A 1 282 ? 25.792 41.043 -30.612 1.00 93.69 282 GLY A C 1
ATOM 2026 O O . GLY A 1 282 ? 26.619 41.680 -31.244 1.00 93.69 282 GLY A O 1
ATOM 2027 N N . MET A 1 283 ? 25.051 41.604 -29.650 1.00 94.00 283 MET A N 1
ATOM 2028 C CA . MET A 1 283 ? 25.101 43.045 -29.361 1.00 94.00 283 MET A CA 1
ATOM 2029 C C . MET A 1 283 ? 26.482 43.513 -28.883 1.00 94.00 283 MET A C 1
ATOM 2031 O O . MET A 1 283 ? 26.915 44.605 -29.238 1.00 94.00 283 MET A O 1
ATOM 2035 N N . VAL A 1 284 ? 27.182 42.702 -28.085 1.00 94.62 284 VAL A N 1
ATOM 2036 C CA . VAL A 1 284 ? 28.548 43.030 -27.642 1.00 94.62 284 VAL A CA 1
ATOM 2037 C C . VAL A 1 284 ? 29.541 42.930 -28.802 1.00 94.62 284 VAL A C 1
ATOM 2039 O O . VAL A 1 284 ? 30.402 43.797 -28.925 1.00 94.62 284 VAL A O 1
ATOM 2042 N N . ALA A 1 285 ? 29.397 41.932 -29.680 1.00 92.44 285 ALA A N 1
ATOM 2043 C CA . ALA A 1 285 ? 30.204 41.814 -30.897 1.00 92.44 285 ALA A CA 1
ATOM 2044 C C . ALA A 1 285 ? 29.965 42.978 -31.877 1.00 92.44 285 ALA A C 1
ATOM 2046 O O . ALA A 1 285 ? 30.907 43.444 -32.509 1.00 92.44 285 ALA A O 1
ATOM 2047 N N . ASP A 1 286 ? 28.737 43.502 -31.932 1.00 93.81 286 ASP A N 1
ATOM 2048 C CA . ASP A 1 286 ? 28.368 44.699 -32.701 1.00 93.81 286 ASP A CA 1
ATOM 2049 C C . ASP A 1 286 ? 28.864 46.013 -32.045 1.00 93.81 286 ASP A C 1
ATOM 2051 O O . ASP A 1 286 ? 28.596 47.105 -32.545 1.00 93.81 286 ASP A O 1
ATOM 2055 N N . GLY A 1 287 ? 29.589 45.931 -30.920 1.00 91.44 287 GLY A N 1
ATOM 2056 C CA . GLY A 1 287 ? 30.250 47.067 -30.274 1.00 91.44 287 GLY A CA 1
ATOM 2057 C C . GLY A 1 287 ? 29.426 47.792 -29.206 1.00 91.44 287 GLY A C 1
ATOM 2058 O O . GLY A 1 287 ? 29.820 48.872 -28.764 1.00 91.44 287 GLY A O 1
ATOM 2059 N N . VAL A 1 288 ? 28.299 47.235 -28.747 1.00 94.19 288 VAL A N 1
ATOM 2060 C CA . VAL A 1 288 ? 27.496 47.854 -27.679 1.00 94.19 288 VAL A CA 1
ATOM 2061 C C . VAL A 1 288 ? 28.201 47.704 -26.325 1.00 94.19 288 VAL A C 1
ATOM 2063 O O . VAL A 1 288 ? 28.260 46.618 -25.751 1.00 94.19 288 VAL A O 1
ATOM 2066 N N . GLN A 1 289 ? 28.712 48.817 -25.788 1.00 91.56 289 GLN A N 1
ATOM 2067 C CA . GLN A 1 289 ? 29.498 48.843 -24.542 1.00 91.56 289 GLN A CA 1
ATOM 2068 C C . GLN A 1 289 ? 28.672 49.089 -23.265 1.00 91.56 289 GLN A C 1
ATOM 2070 O O . GLN A 1 289 ? 29.181 48.865 -22.164 1.00 91.56 289 GLN A O 1
ATOM 2075 N N . ASP A 1 290 ? 27.417 49.542 -23.381 1.00 94.94 290 ASP A N 1
ATOM 2076 C CA . ASP A 1 290 ? 26.548 49.818 -22.228 1.00 94.94 290 ASP A CA 1
ATOM 2077 C C . ASP A 1 290 ? 25.590 48.650 -21.938 1.00 94.94 290 ASP A C 1
ATOM 2079 O O . ASP A 1 290 ? 24.752 48.269 -22.759 1.00 94.94 290 ASP A O 1
ATOM 2083 N N . VAL A 1 291 ? 25.685 48.111 -20.719 1.00 93.19 291 VAL A N 1
ATOM 2084 C CA . VAL A 1 291 ? 24.829 47.032 -20.205 1.00 93.19 291 VAL A CA 1
ATOM 2085 C C . VAL A 1 291 ? 23.358 47.442 -20.186 1.00 93.19 291 VAL A C 1
ATOM 2087 O O . VAL A 1 291 ? 22.496 46.588 -20.386 1.00 93.19 291 VAL A O 1
ATOM 2090 N N . ARG A 1 292 ? 23.053 48.721 -19.932 1.00 93.75 292 ARG A N 1
ATOM 2091 C CA . ARG A 1 292 ? 21.667 49.208 -19.844 1.00 93.75 292 ARG A CA 1
ATOM 2092 C C . ARG A 1 292 ? 20.971 49.129 -21.199 1.00 93.75 292 ARG A C 1
ATOM 2094 O O . ARG A 1 292 ? 19.858 48.621 -21.273 1.00 93.75 292 ARG A O 1
ATOM 2101 N N . THR A 1 293 ? 21.669 49.516 -22.263 1.00 94.38 293 THR A N 1
ATOM 2102 C CA . THR A 1 293 ? 21.187 49.418 -23.647 1.00 94.38 293 THR A CA 1
ATOM 2103 C C . THR A 1 293 ? 20.957 47.966 -24.066 1.00 94.38 293 THR A C 1
ATOM 2105 O O . THR A 1 293 ? 19.940 47.648 -24.679 1.00 94.38 293 THR A O 1
ATOM 2108 N N . VAL A 1 294 ? 21.859 47.053 -23.683 1.00 93.62 294 VAL A N 1
ATOM 2109 C CA . VAL A 1 294 ? 21.679 45.612 -23.938 1.00 93.62 294 VAL A CA 1
ATOM 2110 C C . VAL A 1 294 ? 20.493 45.055 -23.148 1.00 93.62 294 VAL A C 1
ATOM 2112 O O . VAL A 1 294 ? 19.712 44.271 -23.681 1.00 93.62 294 VAL A O 1
ATOM 2115 N N . LEU A 1 295 ? 20.324 45.457 -21.889 1.00 94.88 295 LEU A N 1
ATOM 2116 C CA . LEU A 1 295 ? 19.212 45.015 -21.051 1.00 94.88 295 LEU A CA 1
ATOM 2117 C C . LEU A 1 295 ? 17.857 45.435 -21.628 1.00 94.88 295 LEU A C 1
ATOM 2119 O O . LEU A 1 295 ? 16.977 44.586 -21.741 1.00 94.88 295 LEU A O 1
ATOM 2123 N N . ASP A 1 296 ? 17.711 46.696 -22.028 1.00 95.25 296 ASP A N 1
ATOM 2124 C CA . ASP A 1 296 ? 16.467 47.231 -22.590 1.00 95.25 296 ASP A CA 1
ATOM 2125 C C . ASP A 1 296 ? 16.099 46.548 -23.922 1.00 95.25 296 ASP A C 1
ATOM 2127 O O . ASP A 1 296 ? 14.970 46.089 -24.140 1.00 95.25 296 ASP A O 1
ATOM 2131 N N . ALA A 1 297 ? 17.099 46.332 -24.783 1.00 93.69 297 ALA A N 1
ATOM 2132 C CA . ALA A 1 297 ? 16.920 45.625 -26.047 1.00 93.69 297 ALA A CA 1
ATOM 2133 C C . ALA A 1 297 ? 16.552 44.138 -25.855 1.00 93.69 297 ALA A C 1
ATOM 2135 O O . ALA A 1 297 ? 15.737 43.590 -26.606 1.00 93.69 297 ALA A O 1
ATOM 2136 N N . ILE A 1 298 ? 17.121 43.469 -24.845 1.00 94.06 298 ILE A N 1
ATOM 2137 C CA . ILE A 1 298 ? 16.801 42.073 -24.513 1.00 94.06 298 ILE A CA 1
ATOM 2138 C C . ILE A 1 298 ? 15.424 41.957 -23.860 1.00 94.06 298 ILE A C 1
ATOM 2140 O O . ILE A 1 298 ? 14.672 41.045 -24.209 1.00 94.06 298 ILE A O 1
ATOM 2144 N N . ALA A 1 299 ? 15.069 42.871 -22.959 1.00 93.12 299 ALA A N 1
ATOM 2145 C CA . ALA A 1 299 ? 13.753 42.918 -22.332 1.00 93.12 299 ALA A CA 1
ATOM 2146 C C . ALA A 1 299 ? 12.650 43.069 -23.392 1.00 93.12 299 ALA A C 1
ATOM 2148 O O . ALA A 1 299 ? 11.726 42.252 -23.442 1.00 93.12 299 ALA A O 1
ATOM 2149 N N . THR A 1 300 ? 12.837 43.996 -24.336 1.00 93.94 300 THR A N 1
ATOM 2150 C CA . THR A 1 300 ? 11.923 44.208 -25.466 1.00 93.94 300 THR A CA 1
ATOM 2151 C C . THR A 1 300 ? 11.830 42.972 -26.370 1.00 93.94 300 THR A C 1
ATOM 2153 O O . THR A 1 300 ? 10.738 42.503 -26.690 1.00 93.94 300 THR A O 1
ATOM 2156 N N . ARG A 1 301 ? 12.966 42.373 -26.757 1.00 91.94 301 ARG A N 1
ATOM 2157 C CA . ARG A 1 301 ? 12.998 41.224 -27.686 1.00 91.94 301 ARG A CA 1
ATOM 2158 C C . ARG A 1 301 ? 12.432 39.935 -27.083 1.00 91.94 301 ARG A C 1
ATOM 2160 O O . ARG A 1 301 ? 11.888 39.102 -27.809 1.00 91.94 301 ARG A O 1
ATOM 2167 N N . HIS A 1 302 ? 12.568 39.753 -25.771 1.00 91.88 302 HIS A N 1
ATOM 2168 C CA . HIS A 1 302 ? 12.108 38.556 -25.059 1.00 91.88 302 HIS A CA 1
ATOM 2169 C C . HIS A 1 302 ? 10.779 38.761 -24.323 1.00 91.88 302 HIS A C 1
ATOM 2171 O O . HIS A 1 302 ? 10.330 37.833 -23.647 1.00 91.88 302 HIS A O 1
ATOM 2177 N N . ASN A 1 303 ? 10.140 39.925 -24.501 1.00 92.75 303 ASN A N 1
ATOM 2178 C CA . ASN A 1 303 ? 8.889 40.324 -23.855 1.00 92.75 303 ASN A CA 1
ATOM 2179 C C . ASN A 1 303 ? 8.942 40.129 -22.330 1.00 92.75 303 ASN A C 1
ATOM 2181 O O . ASN A 1 303 ? 8.124 39.413 -21.746 1.00 92.75 303 ASN A O 1
ATOM 2185 N N . ARG A 1 304 ? 9.978 40.698 -21.707 1.00 90.62 304 ARG A N 1
ATOM 2186 C CA . ARG A 1 304 ? 10.225 40.661 -20.262 1.00 90.62 304 ARG A CA 1
ATOM 2187 C C . ARG A 1 304 ? 10.243 42.070 -19.695 1.00 90.62 304 ARG A C 1
ATOM 2189 O O . ARG A 1 304 ? 10.578 43.011 -20.402 1.00 90.62 304 ARG A O 1
ATOM 2196 N N . ASP A 1 305 ? 9.924 42.178 -18.413 1.00 91.88 305 ASP A N 1
ATOM 2197 C CA . ASP A 1 305 ? 10.062 43.425 -17.672 1.00 91.88 305 ASP A CA 1
ATOM 2198 C C . ASP A 1 305 ? 11.550 43.791 -17.531 1.00 91.88 305 ASP A C 1
ATOM 2200 O O . ASP A 1 305 ? 12.373 42.948 -17.156 1.00 91.88 305 ASP A O 1
ATOM 2204 N N . VAL A 1 306 ? 11.889 45.042 -17.849 1.00 92.44 306 VAL A N 1
ATOM 2205 C CA . VAL A 1 306 ? 13.241 45.595 -17.692 1.00 92.44 306 VAL A CA 1
ATOM 2206 C C . VAL A 1 306 ? 13.640 45.587 -16.221 1.00 92.44 306 VAL A C 1
ATOM 2208 O O . VAL A 1 306 ? 14.820 45.396 -15.919 1.00 92.44 306 VAL A O 1
ATOM 2211 N N . ASP A 1 307 ? 12.675 45.738 -15.306 1.00 93.06 307 ASP A N 1
ATOM 2212 C CA . ASP A 1 307 ? 12.925 45.853 -13.876 1.00 93.06 307 ASP A CA 1
ATOM 2213 C C . ASP A 1 307 ? 13.038 44.529 -13.114 1.00 93.06 307 ASP A C 1
ATOM 2215 O O . ASP A 1 307 ? 13.492 44.527 -11.965 1.00 93.06 307 ASP A O 1
ATOM 2219 N N . ASP A 1 308 ? 12.768 43.399 -13.772 1.00 94.06 308 ASP A N 1
ATOM 2220 C CA . ASP A 1 308 ? 12.868 42.067 -13.176 1.00 94.06 308 ASP A CA 1
ATOM 2221 C C . ASP A 1 308 ? 14.317 41.736 -12.734 1.00 94.06 308 ASP A C 1
ATOM 2223 O O . ASP A 1 308 ? 15.234 41.657 -13.569 1.00 94.06 308 ASP A O 1
ATOM 2227 N N . PRO A 1 309 ? 14.559 41.463 -11.434 1.00 92.81 309 PRO A N 1
ATOM 2228 C CA . PRO A 1 309 ? 15.892 41.152 -10.917 1.00 92.81 309 PRO A CA 1
ATOM 2229 C C . PRO A 1 309 ? 16.500 39.881 -11.536 1.00 92.81 309 PRO A C 1
ATOM 2231 O O . PRO A 1 309 ? 17.726 39.786 -11.694 1.00 92.81 309 PRO A O 1
ATOM 2234 N N . ALA A 1 310 ? 15.677 38.904 -11.934 1.00 92.38 310 ALA A N 1
ATOM 2235 C CA . ALA A 1 310 ? 16.163 37.683 -12.575 1.00 92.38 310 ALA A CA 1
ATOM 2236 C C . ALA A 1 310 ? 16.680 37.956 -13.998 1.00 92.38 310 ALA A C 1
ATOM 2238 O O . ALA A 1 310 ? 17.706 37.408 -14.417 1.00 92.38 310 ALA A O 1
ATOM 2239 N N . THR A 1 311 ? 16.009 38.838 -14.737 1.00 92.19 311 THR A N 1
ATOM 2240 C CA . THR A 1 311 ? 16.415 39.237 -16.089 1.00 92.19 311 THR A CA 1
ATOM 2241 C C . THR A 1 311 ? 17.656 40.132 -16.054 1.00 92.19 311 THR A C 1
ATOM 2243 O O . THR A 1 311 ? 18.624 39.832 -16.760 1.00 92.19 311 THR A O 1
ATOM 2246 N N . LYS A 1 312 ? 17.710 41.119 -15.146 1.00 94.81 312 LYS A N 1
ATOM 2247 C CA . LYS A 1 312 ? 18.902 41.955 -14.901 1.00 94.81 312 LYS A CA 1
ATOM 2248 C C . LYS A 1 312 ? 20.146 41.108 -14.624 1.00 94.81 312 LYS A C 1
ATOM 2250 O O . LYS A 1 312 ? 21.143 41.210 -15.336 1.00 94.81 312 LYS A O 1
ATOM 2255 N N . SER A 1 313 ? 20.070 40.212 -13.637 1.00 95.06 313 SER A N 1
ATOM 2256 C CA . SER A 1 313 ? 21.207 39.360 -13.253 1.00 95.06 313 SER A CA 1
ATOM 2257 C C . SER A 1 313 ? 21.685 38.450 -14.392 1.00 95.06 313 SER A C 1
ATOM 2259 O O . SER A 1 313 ? 22.893 38.296 -14.595 1.00 95.06 313 SER A O 1
ATOM 2261 N N . THR A 1 314 ? 20.755 37.897 -15.175 1.00 95.06 314 THR A N 1
ATOM 2262 C CA . THR A 1 314 ? 21.065 37.029 -16.319 1.00 95.06 314 THR A CA 1
ATOM 2263 C C . THR A 1 314 ? 21.767 37.798 -17.442 1.00 95.06 314 THR A C 1
ATOM 2265 O O . THR A 1 314 ? 22.800 37.344 -17.938 1.00 95.06 314 THR A O 1
ATOM 2268 N N . VAL A 1 315 ? 21.259 38.976 -17.821 1.00 95.19 315 VAL A N 1
ATOM 2269 C CA . VAL A 1 315 ? 21.855 39.802 -18.885 1.00 95.19 315 VAL A CA 1
ATOM 2270 C C . VAL A 1 315 ? 23.220 40.342 -18.463 1.00 95.19 315 VAL A C 1
ATOM 2272 O O . VAL A 1 315 ? 24.178 40.211 -19.220 1.00 95.19 315 VAL A O 1
ATOM 2275 N N . THR A 1 316 ? 23.366 40.855 -17.236 1.00 95.19 316 THR A N 1
ATOM 2276 C CA . THR A 1 316 ? 24.661 41.344 -16.728 1.00 95.19 316 THR A CA 1
ATOM 2277 C C . THR A 1 316 ? 25.710 40.235 -16.646 1.00 95.19 316 THR A C 1
ATOM 2279 O O . THR A 1 316 ? 26.902 40.491 -16.828 1.00 95.19 316 THR A O 1
ATOM 2282 N N . LYS A 1 317 ? 25.301 38.991 -16.366 1.00 97.38 317 LYS A N 1
ATOM 2283 C CA . LYS A 1 317 ? 26.206 37.839 -16.424 1.00 97.38 317 LYS A CA 1
ATOM 2284 C C . LYS A 1 317 ? 26.687 37.590 -17.855 1.00 97.38 317 LYS A C 1
ATOM 2286 O O . LYS A 1 317 ? 27.892 37.551 -18.077 1.00 97.38 317 LYS A O 1
ATOM 2291 N N . TYR A 1 318 ? 25.772 37.468 -18.818 1.00 96.69 318 TYR A N 1
ATOM 2292 C CA . TYR A 1 318 ? 26.145 37.206 -20.214 1.00 96.69 318 TYR A CA 1
ATOM 2293 C C . TYR A 1 318 ? 26.930 38.349 -20.850 1.00 96.69 318 TYR A C 1
ATOM 2295 O O . TYR A 1 318 ? 27.832 38.084 -21.632 1.00 96.69 318 TYR A O 1
ATOM 2303 N N . PHE A 1 319 ? 26.642 39.595 -20.482 1.00 96.31 319 PHE A N 1
ATOM 2304 C CA . PHE A 1 319 ? 27.394 40.749 -20.959 1.00 96.31 319 PHE A CA 1
ATOM 2305 C C . PHE A 1 319 ? 28.855 40.706 -20.492 1.00 96.31 319 PHE A C 1
ATOM 2307 O O . PHE A 1 319 ? 29.765 40.954 -21.278 1.00 96.31 319 PHE A O 1
ATOM 2314 N N . ARG A 1 320 ? 29.099 40.346 -19.222 1.00 95.69 320 ARG A N 1
ATOM 2315 C CA . ARG A 1 320 ? 30.464 40.184 -18.692 1.00 95.69 320 ARG A CA 1
ATOM 2316 C C . ARG A 1 320 ? 31.223 39.060 -19.389 1.00 95.69 320 ARG A C 1
ATOM 2318 O O . ARG A 1 320 ? 32.386 39.251 -19.720 1.00 95.69 320 ARG A O 1
ATOM 2325 N N . GLU A 1 321 ? 30.563 37.925 -19.619 1.00 95.56 321 GLU A N 1
ATOM 2326 C CA . GLU A 1 321 ? 31.148 36.808 -20.371 1.00 95.56 321 GLU A CA 1
ATOM 2327 C C . GLU A 1 321 ? 31.489 37.233 -21.810 1.00 95.56 321 GLU A C 1
ATOM 2329 O O . GLU A 1 321 ? 32.621 37.060 -22.240 1.00 95.56 321 GLU A O 1
ATOM 2334 N N . ALA A 1 322 ? 30.562 37.885 -22.519 1.00 94.56 322 ALA A N 1
ATOM 2335 C CA . ALA A 1 322 ? 30.787 38.345 -23.890 1.00 94.56 322 ALA A CA 1
ATOM 2336 C C . ALA A 1 322 ? 31.923 39.378 -24.000 1.00 94.56 322 ALA A C 1
ATOM 2338 O O . ALA A 1 322 ? 32.707 39.339 -24.944 1.00 94.56 322 ALA A O 1
ATOM 2339 N N . LYS A 1 323 ? 32.046 40.287 -23.023 1.00 94.06 323 LYS A N 1
ATOM 2340 C CA . LYS A 1 323 ? 33.131 41.276 -22.990 1.00 94.06 323 LYS A CA 1
ATOM 2341 C C . LYS A 1 323 ? 34.496 40.628 -22.738 1.00 94.06 323 LYS A C 1
ATOM 2343 O O . LYS A 1 323 ? 35.481 41.058 -23.331 1.00 94.06 323 LYS A O 1
ATOM 2348 N N . ALA A 1 324 ? 34.554 39.606 -21.883 1.00 92.50 324 ALA A N 1
ATOM 2349 C CA . ALA A 1 324 ? 35.781 38.849 -21.645 1.00 92.50 324 ALA A CA 1
ATOM 2350 C C . ALA A 1 324 ? 36.239 38.109 -22.915 1.00 92.50 324 ALA A C 1
ATOM 2352 O O . ALA A 1 324 ? 37.421 38.157 -23.251 1.00 92.50 324 ALA A O 1
ATOM 2353 N N . ASP A 1 325 ? 35.304 37.508 -23.654 1.00 91.25 325 ASP A N 1
ATOM 2354 C CA . ASP A 1 325 ? 35.596 36.814 -24.915 1.00 91.25 325 ASP A CA 1
ATOM 2355 C C . ASP A 1 325 ? 36.076 37.789 -26.010 1.00 91.25 325 ASP A C 1
ATOM 2357 O O . ASP A 1 325 ? 37.035 37.503 -26.733 1.00 91.25 325 ASP A O 1
ATOM 2361 N N . ALA A 1 326 ? 35.469 38.979 -26.100 1.00 88.62 326 ALA A N 1
ATOM 2362 C CA . ALA A 1 326 ? 35.908 40.026 -27.027 1.00 88.62 326 ALA A CA 1
ATOM 2363 C C . ALA A 1 326 ? 37.339 40.507 -26.715 1.00 88.62 326 ALA A C 1
ATOM 2365 O O . ALA A 1 326 ? 38.167 40.612 -27.618 1.00 88.62 326 ALA A O 1
ATOM 2366 N N . GLN A 1 327 ? 37.667 40.704 -25.432 1.00 85.88 327 GLN A N 1
ATOM 2367 C CA . GLN A 1 327 ? 39.010 41.113 -25.000 1.00 85.88 327 GLN A CA 1
ATOM 2368 C C . GLN A 1 327 ? 40.074 40.046 -25.273 1.00 85.88 327 GLN A C 1
ATOM 2370 O O . GLN A 1 327 ? 41.185 40.387 -25.675 1.00 85.88 327 GLN A O 1
ATOM 2375 N N . GLN A 1 328 ? 39.754 38.760 -25.093 1.00 83.62 328 GLN A N 1
ATOM 2376 C CA . GLN A 1 328 ? 40.667 37.660 -25.437 1.00 83.62 328 GLN A CA 1
ATOM 2377 C C . GLN A 1 328 ? 40.933 37.576 -26.942 1.00 83.62 328 GLN A C 1
ATOM 2379 O O . GLN A 1 328 ? 42.038 37.233 -27.354 1.00 83.62 328 GLN A O 1
ATOM 2384 N N . THR A 1 329 ? 39.938 37.924 -27.759 1.00 80.38 329 THR A N 1
ATOM 2385 C CA . THR A 1 329 ? 40.074 37.935 -29.220 1.00 80.38 329 THR A CA 1
ATOM 2386 C C . THR A 1 329 ? 40.954 39.097 -29.691 1.00 80.38 329 THR A C 1
ATOM 2388 O O . THR A 1 329 ? 41.784 38.908 -30.575 1.00 80.38 329 THR A O 1
ATOM 2391 N N . GLU A 1 330 ? 40.842 40.275 -29.068 1.00 74.44 330 GLU A N 1
ATOM 2392 C CA . GLU A 1 330 ? 41.698 41.437 -29.371 1.00 74.44 330 GLU A CA 1
ATOM 2393 C C . GLU A 1 330 ? 43.147 41.283 -28.882 1.00 74.44 330 GLU A C 1
ATOM 2395 O O . GLU A 1 330 ? 44.055 41.879 -29.457 1.00 74.44 330 GLU A O 1
ATOM 2400 N N . SER A 1 331 ? 43.385 40.490 -27.832 1.00 68.75 331 SER A N 1
ATOM 2401 C CA . SER A 1 331 ? 44.723 40.279 -27.253 1.00 68.75 331 SER A CA 1
ATOM 2402 C C . SER A 1 331 ? 45.451 39.037 -27.779 1.00 68.75 331 SER A C 1
ATOM 2404 O O . SER A 1 331 ? 46.577 38.760 -27.357 1.00 68.75 331 SER A O 1
ATOM 2406 N N . ALA A 1 332 ? 44.866 38.318 -28.742 1.00 66.88 332 ALA A N 1
ATOM 2407 C CA . ALA A 1 332 ? 45.585 37.302 -29.498 1.00 66.88 332 ALA A CA 1
ATOM 2408 C C . ALA A 1 332 ? 46.699 37.986 -30.320 1.00 66.88 332 ALA A C 1
ATOM 2410 O O . ALA A 1 332 ? 46.394 38.839 -31.157 1.00 66.88 332 ALA A O 1
ATOM 2411 N N . PRO A 1 333 ? 47.989 37.661 -30.093 1.00 59.97 333 PRO A N 1
ATOM 2412 C CA . PRO A 1 333 ? 49.077 38.302 -30.811 1.00 59.97 333 PRO A CA 1
ATOM 2413 C C . PRO A 1 333 ? 48.905 38.012 -32.298 1.00 59.97 333 PRO A C 1
ATOM 2415 O O . PRO A 1 333 ? 48.876 36.851 -32.712 1.00 59.97 333 PRO A O 1
ATOM 2418 N N . VAL A 1 334 ? 48.775 39.074 -33.094 1.00 62.81 334 VAL A N 1
ATOM 2419 C CA . VAL A 1 334 ? 48.861 39.001 -34.551 1.00 62.81 334 VAL A CA 1
ATOM 2420 C C . VAL A 1 334 ? 50.222 38.391 -34.852 1.00 62.81 334 VAL A C 1
ATOM 2422 O O . VAL A 1 334 ? 51.248 39.055 -34.720 1.00 62.81 334 VAL A O 1
ATOM 2425 N N . GLY A 1 335 ? 50.228 37.090 -35.146 1.00 59.00 335 GLY A N 1
ATOM 2426 C CA . GLY A 1 335 ? 51.433 36.347 -35.459 1.00 59.00 335 GLY A CA 1
ATOM 2427 C C . GLY A 1 335 ? 52.165 37.074 -36.575 1.00 59.00 335 GLY A C 1
ATOM 2428 O O . GLY A 1 335 ? 51.657 37.177 -37.690 1.00 59.00 335 GLY A O 1
ATOM 2429 N N . GLN A 1 336 ? 53.336 37.608 -36.233 1.00 48.38 336 GLN A N 1
ATOM 2430 C CA . GLN A 1 336 ? 54.341 38.086 -37.166 1.00 48.38 336 GLN A CA 1
ATOM 2431 C C . GLN A 1 336 ? 54.749 36.885 -38.027 1.00 48.38 336 GLN A C 1
ATOM 2433 O O . GLN A 1 336 ? 55.636 36.119 -37.671 1.00 48.38 336 GLN A O 1
ATOM 2438 N N . TYR A 1 337 ? 54.041 36.676 -39.134 1.00 60.09 337 TYR A N 1
ATOM 2439 C CA . TYR A 1 337 ? 54.556 35.899 -40.249 1.00 60.09 337 TYR A CA 1
ATOM 2440 C C . TYR A 1 337 ? 55.444 36.839 -41.067 1.00 60.09 337 TYR A C 1
ATOM 2442 O O . TYR A 1 337 ? 54.960 37.541 -41.954 1.00 60.09 337 TYR A O 1
ATOM 2450 N N . LEU A 1 338 ? 56.727 36.882 -40.707 1.00 47.25 338 LEU A N 1
ATOM 2451 C CA . LEU A 1 338 ? 57.836 37.266 -41.580 1.00 47.25 338 LEU A CA 1
ATOM 2452 C C . LEU A 1 338 ? 58.937 36.220 -41.425 1.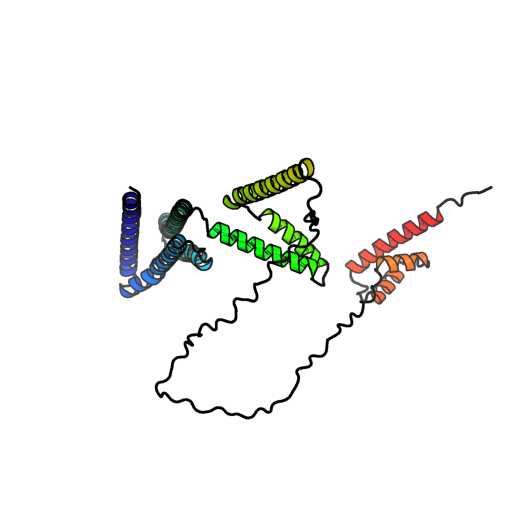00 47.25 338 LEU A C 1
ATOM 2454 O O . LEU A 1 338 ? 59.305 35.942 -40.262 1.00 47.25 338 LEU A O 1
#